Protein AF-A0A7S4PXG7-F1 (afdb_monomer)

Solvent-accessible surface area (backbone atoms only — not comparable to full-atom values): 16845 Å² total; per-residue (Å²): 133,84,90,84,86,88,87,92,87,84,79,84,87,83,90,81,91,84,85,88,89,79,85,88,78,84,54,82,72,72,59,71,82,39,79,83,67,61,54,59,42,41,32,22,27,71,44,63,48,59,28,13,67,40,92,47,95,86,41,58,72,76,45,81,41,57,55,53,32,41,32,36,34,60,65,72,87,83,46,93,78,68,59,56,67,46,47,33,32,39,42,68,42,74,78,77,68,44,80,44,76,75,77,88,54,63,47,72,28,19,31,65,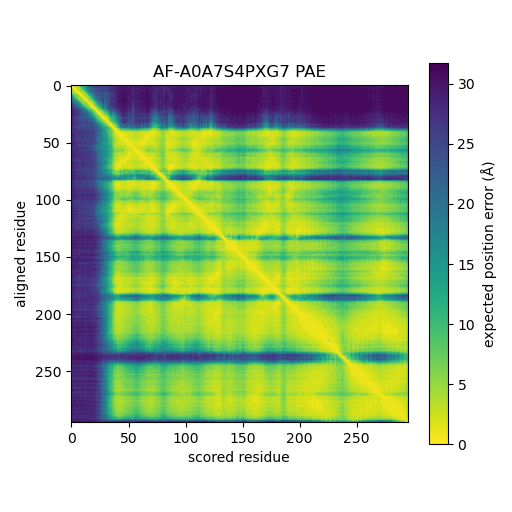62,71,53,71,40,80,40,98,60,46,71,66,41,62,35,28,38,50,49,89,42,82,81,74,37,68,69,58,55,51,49,43,72,34,88,72,25,53,83,75,49,76,62,67,67,61,53,59,30,64,20,50,41,47,63,25,25,28,77,48,56,27,46,87,34,18,39,27,35,29,35,92,70,63,101,59,35,43,40,47,79,42,51,67,92,40,50,36,46,59,72,58,46,53,52,49,43,50,51,19,27,51,51,7,48,50,51,25,49,56,52,52,52,51,53,41,54,52,39,37,77,67,62,74,43,68,66,55,33,93,66,27,59,66,59,51,52,51,48,52,49,46,35,62,73,46,49,36,55,65,48,37,52,56,30,60,73,70,31,52,19,35,50,56,33,14,49,52,26,17,50,55,45,40,51,55,48,45,70,77,64,63,121

Mean predicted aligned error: 11.03 Å

Foldseek 3Di:
DDDDDDDDDDDDDDDDDDDDDDDDPPDPVVQVPDPVLQFWFKKFFQAWFFFFADLDPPGDGPDTAGHGFIWTWGGDPPDPPPAFKTKIWHFPAADDDQFAPDDTDTDIGITTRTDIDGDPATFFAKKKFFDQCCPPDPVQVVVCVDPPCVPVNDDVVVSQQQTFIDIATFHAAHTPNWTKGWHPDDPTIGIDTGHPVRIGHLVRLLVLLLVLLVLLLVLLLVVLVVVLVVCQVVPVDPCSHPVVVVVVVVLNCCLVPPQSVVLSVVCSVNRGGSPVSSNSSNVSSNVVSCVSPVD

Sequence (295 aa):
RRRVLLPWARGLSDRAAAGPGRGQERGWWALQGDPARARPRLVRLASAASLRAEADAAAEVVAELPQGELLEAIGDVDDDGFREWLLVRSPLEDNIDTMSDKPLEYRSGWLQWPELEHAEHQLGDKVAARVNVASSHPVVSLLRKLPPWRDAGLPEWISASVAELYTGKVEGVVQRGRFLVQRPSGAMPERIATSPELLIPPRVRARRTALAGLVGLALSALLGVGVHARSWVRGEKIDAGKMAWPQLVGWASIAAFFLTPSAVLPCYGFANSQASTACVVACVNLLFYSDLFGE

Organism: NCBI:txid311494

Secondary structure (DSSP, 8-state):
---------------------------GGGGGG-TTTSSPEEEEESS-EEEESSSSTTS-EEEEE-TT-EEEE-S-SS-TT--SEEEEEEE--SS--TB--PPPPEEEEEEES--EEE-SS-TT-EEEEEP--TTT-HHHHHHTTSTTHHHH---HHHHHHH--EEEEEEEEEETTTEEEEE-S-SSS-BEEEE-GGGEE-HHHHHHHHHHHHHHHHHHHHHHHHHHHHHHHHHT--STTTTT-HHHHHHHHHHIIIIIHHHHHHHHHHTT--HHHHHHHHHHHHHHHHHHHH--

pLDDT: mean 82.23, std 19.57, range [28.14, 97.5]

Radius of gyration: 29.93 Å; Cα contacts (8 Å, |Δi|>4): 466; chains: 1; bounding box: 60×47×106 Å

Nearest PDB structures (foldseek):
  3npf-assembly1_B  TM=3.945E-01  e=9.472E-02  Bacteroides ovatus ATCC 8483
  6biq-assembly4_C  TM=3.700E-01  e=8.952E-02  Trichomonas vaginalis
  6bio-assembly1_A  TM=3.710E-01  e=2.087E-01  Trichomonas vaginalis
  5x9h-assembly1_A  TM=3.759E-01  e=3.926E+00  Thermus thermophilus HB8
  7tre-assembly1_C  TM=1.597E-01  e=1.344E+00  Homo sapiens

Structure (mmCIF, N/CA/C/O backbone):
data_AF-A0A7S4PXG7-F1
#
_entry.id   AF-A0A7S4PXG7-F1
#
loop_
_atom_site.group_PDB
_atom_site.id
_atom_site.type_symbol
_atom_site.label_atom_id
_atom_site.label_alt_id
_atom_site.label_comp_id
_atom_site.label_asym_id
_atom_site.label_entity_id
_atom_site.label_seq_id
_atom_site.pdbx_PDB_ins_code
_atom_site.Cartn_x
_atom_site.Cartn_y
_atom_site.Cartn_z
_atom_site.occupancy
_atom_site.B_iso_or_equiv
_atom_site.auth_seq_id
_atom_site.auth_comp_id
_atom_site.auth_asym_id
_atom_site.auth_atom_id
_atom_site.pdbx_PDB_model_num
ATOM 1 N N . ARG A 1 1 ? 37.187 27.106 48.688 1.00 39.97 1 ARG A N 1
ATOM 2 C CA . ARG A 1 1 ? 35.860 27.735 48.910 1.00 39.97 1 ARG A CA 1
ATOM 3 C C . ARG A 1 1 ? 34.788 26.669 48.638 1.00 39.97 1 ARG A C 1
ATOM 5 O O . ARG A 1 1 ? 34.769 26.207 47.514 1.00 39.97 1 ARG A O 1
ATOM 12 N N . ARG A 1 2 ? 34.012 26.280 49.677 1.00 36.62 2 ARG A N 1
ATOM 13 C CA . ARG A 1 2 ? 32.761 25.451 49.728 1.00 36.62 2 ARG A CA 1
ATOM 14 C C . ARG A 1 2 ? 32.784 24.106 48.952 1.00 36.62 2 ARG A C 1
ATOM 16 O O . ARG A 1 2 ? 32.781 24.133 47.737 1.00 36.62 2 ARG A O 1
ATOM 23 N N . ARG A 1 3 ? 32.960 22.906 49.544 1.00 32.88 3 ARG A N 1
ATOM 24 C CA . ARG A 1 3 ? 32.091 22.090 50.450 1.00 32.88 3 ARG A CA 1
ATOM 25 C C . ARG A 1 3 ? 30.597 22.095 50.096 1.00 32.88 3 ARG A C 1
ATOM 27 O O . ARG A 1 3 ? 30.006 23.155 50.238 1.00 32.88 3 ARG A O 1
ATOM 34 N N . VAL A 1 4 ? 30.052 20.916 49.745 1.00 33.84 4 VAL A N 1
ATOM 35 C CA . VAL A 1 4 ? 28.942 20.122 50.365 1.00 33.84 4 VAL A CA 1
ATOM 36 C C . VAL A 1 4 ? 28.855 18.804 49.541 1.00 33.84 4 VAL A C 1
ATOM 38 O O . VAL A 1 4 ? 28.615 18.887 48.346 1.00 33.84 4 VAL A O 1
ATOM 41 N N . LEU A 1 5 ? 29.346 17.621 49.957 1.00 31.14 5 LEU A N 1
ATOM 42 C CA . LEU A 1 5 ? 28.859 16.619 50.941 1.00 31.14 5 LEU A CA 1
ATOM 43 C C . LEU A 1 5 ? 27.392 16.171 50.723 1.00 31.14 5 LEU A C 1
ATOM 45 O O . LEU A 1 5 ? 26.490 16.837 51.205 1.00 31.14 5 LEU A O 1
ATOM 49 N N . LEU A 1 6 ? 27.151 15.118 49.920 1.00 32.75 6 LEU A N 1
ATOM 50 C CA . LEU A 1 6 ? 26.892 13.709 50.331 1.00 32.75 6 LEU A CA 1
ATOM 51 C C . LEU A 1 6 ? 25.369 13.447 50.636 1.00 32.75 6 LEU A C 1
ATOM 53 O O . LEU A 1 6 ? 24.563 14.335 50.393 1.00 32.75 6 LEU A O 1
ATOM 57 N N . PRO A 1 7 ? 24.910 12.263 51.104 1.00 43.25 7 PRO A N 1
ATOM 58 C CA . PRO A 1 7 ? 24.510 11.096 50.288 1.00 43.25 7 PRO A CA 1
ATOM 59 C C . PRO A 1 7 ? 23.229 10.394 50.820 1.00 43.25 7 PRO A C 1
ATOM 61 O O . PRO A 1 7 ? 23.067 10.284 52.026 1.00 43.25 7 PRO A O 1
ATOM 64 N N . TRP A 1 8 ? 22.363 9.779 50.012 1.00 30.86 8 TRP A N 1
ATOM 65 C CA . TRP A 1 8 ? 21.365 8.846 50.585 1.00 30.86 8 TRP A CA 1
ATOM 66 C C . TRP A 1 8 ? 21.274 7.553 49.776 1.00 30.86 8 TRP A C 1
ATOM 68 O O . TRP A 1 8 ? 20.450 7.389 48.887 1.00 30.86 8 TRP A O 1
ATOM 78 N N . ALA A 1 9 ? 22.167 6.630 50.135 1.00 36.75 9 ALA A N 1
ATOM 79 C CA . ALA A 1 9 ? 21.999 5.193 49.990 1.00 36.75 9 ALA A CA 1
ATOM 80 C C . ALA A 1 9 ? 22.139 4.579 51.391 1.00 36.75 9 ALA A C 1
ATOM 82 O O . ALA A 1 9 ? 23.188 4.735 52.016 1.00 36.75 9 ALA A O 1
ATOM 83 N N . ARG A 1 10 ? 21.063 3.952 51.881 1.00 33.44 10 ARG A N 1
ATOM 84 C CA . ARG A 1 10 ? 20.921 2.991 53.002 1.00 33.44 10 ARG A CA 1
ATOM 85 C C . ARG A 1 10 ? 19.406 2.871 53.244 1.00 33.44 10 ARG A C 1
ATOM 87 O O . ARG A 1 10 ? 18.739 3.890 53.289 1.00 33.44 10 ARG A O 1
ATOM 94 N N . GLY A 1 11 ? 18.785 1.714 53.392 1.00 28.14 11 GLY A N 1
ATOM 95 C CA . GLY A 1 11 ? 19.278 0.355 53.495 1.00 28.14 11 GLY A CA 1
ATOM 96 C C . GLY A 1 11 ? 18.100 -0.615 53.369 1.00 28.14 11 GLY A C 1
ATOM 97 O O . GLY A 1 11 ? 16.935 -0.231 53.456 1.00 28.14 11 GLY A O 1
ATOM 98 N N . LEU A 1 12 ? 18.450 -1.871 53.120 1.00 32.34 12 LEU A N 1
ATOM 99 C CA . LEU A 1 12 ? 17.585 -3.031 53.272 1.00 32.34 12 LEU A CA 1
ATOM 100 C C . LEU A 1 12 ? 17.372 -3.360 54.761 1.00 32.34 12 LEU A C 1
ATOM 102 O O . LEU A 1 12 ? 18.223 -3.040 55.584 1.00 32.34 12 LEU A O 1
ATOM 106 N N . SER A 1 13 ? 16.273 -4.085 54.991 1.00 33.72 13 SER A N 1
ATOM 107 C CA . SER A 1 13 ? 15.844 -4.855 56.173 1.00 33.72 13 SER A CA 1
ATOM 108 C C . SER A 1 13 ? 15.364 -4.095 57.412 1.00 33.72 13 SER A C 1
ATOM 110 O O . SER A 1 13 ? 16.159 -3.538 58.154 1.00 33.72 13 SER A O 1
ATOM 112 N N . ASP A 1 14 ? 14.063 -4.208 57.701 1.00 30.19 14 ASP A N 1
ATOM 113 C CA . ASP A 1 14 ? 13.614 -5.146 58.737 1.00 30.19 14 ASP A CA 1
ATOM 114 C C . ASP A 1 14 ? 12.135 -5.535 58.567 1.00 30.19 14 ASP A C 1
ATOM 116 O O . ASP A 1 14 ? 11.273 -4.729 58.222 1.00 30.19 14 ASP A O 1
ATOM 120 N N . ARG A 1 15 ? 11.863 -6.829 58.768 1.00 37.44 15 ARG A N 1
ATOM 121 C CA . ARG A 1 15 ? 10.527 -7.429 58.879 1.00 37.44 15 ARG A CA 1
ATOM 122 C C . ARG A 1 15 ? 9.985 -7.166 60.287 1.00 37.44 15 ARG A C 1
ATOM 124 O O . ARG A 1 15 ? 10.693 -7.486 61.231 1.00 37.44 15 ARG A O 1
ATOM 131 N N . ALA A 1 16 ? 8.709 -6.791 60.421 1.00 29.98 16 ALA A N 1
ATOM 132 C CA . ALA A 1 16 ? 7.778 -7.435 61.364 1.00 29.98 16 ALA A CA 1
ATOM 133 C C . ALA A 1 16 ? 6.328 -6.917 61.231 1.00 29.98 16 ALA A C 1
ATOM 135 O O . ALA A 1 16 ? 6.044 -5.755 61.485 1.00 29.98 16 ALA A O 1
ATOM 136 N N . ALA A 1 17 ? 5.444 -7.862 60.893 1.00 34.12 17 ALA A N 1
ATOM 137 C CA . ALA A 1 17 ? 4.083 -8.077 61.400 1.00 34.12 17 ALA A CA 1
ATOM 138 C C . ALA A 1 17 ? 3.010 -6.964 61.333 1.00 34.12 17 ALA A C 1
ATOM 140 O O . ALA A 1 17 ? 2.969 -6.083 62.182 1.00 34.12 17 ALA A O 1
ATOM 141 N N . ALA A 1 18 ? 2.004 -7.173 60.467 1.00 31.11 18 ALA A N 1
ATOM 142 C CA . ALA A 1 18 ? 0.582 -7.047 60.826 1.00 31.11 18 ALA A CA 1
ATOM 143 C C . ALA A 1 18 ? -0.337 -7.706 59.768 1.00 31.11 18 ALA A C 1
ATOM 145 O O . ALA A 1 18 ? -0.360 -7.275 58.622 1.00 31.11 18 ALA A O 1
ATOM 146 N N . GLY A 1 19 ? -1.130 -8.701 60.189 1.00 28.36 19 GLY A N 1
ATOM 147 C CA . GLY A 1 19 ? -2.488 -8.951 59.675 1.00 28.36 19 GLY A CA 1
ATOM 148 C C . GLY A 1 19 ? -2.675 -9.844 58.431 1.00 28.36 19 GLY A C 1
ATOM 149 O O . GLY A 1 19 ? -2.164 -9.524 57.361 1.00 28.36 19 GLY A O 1
ATOM 150 N N . PRO A 1 20 ? -3.477 -10.927 58.517 1.00 40.56 20 PRO A N 1
ATOM 151 C CA . PRO A 1 20 ? -3.991 -11.639 57.355 1.00 40.56 20 PRO A CA 1
ATOM 152 C C . PRO A 1 20 ? -5.263 -10.952 56.828 1.00 40.56 20 PRO A C 1
ATOM 154 O O . PRO A 1 20 ? -6.102 -10.505 57.606 1.00 40.56 20 PRO A O 1
ATOM 157 N N . GLY A 1 21 ? -5.445 -10.938 55.507 1.00 32.22 21 GLY A N 1
ATOM 158 C CA . GLY A 1 21 ? -6.742 -10.662 54.886 1.00 32.22 21 GLY A CA 1
ATOM 159 C C . GLY A 1 21 ? -6.815 -9.366 54.083 1.00 32.22 21 GLY A C 1
ATOM 160 O O . GLY A 1 21 ? -7.064 -8.297 54.627 1.00 32.22 21 GLY A O 1
ATOM 161 N N . ARG A 1 22 ? -6.659 -9.512 52.766 1.00 33.12 22 ARG A N 1
ATOM 162 C CA . ARG A 1 22 ? -7.537 -9.018 51.689 1.00 33.12 22 ARG A CA 1
ATOM 163 C C . ARG A 1 22 ? -6.760 -9.169 50.389 1.00 33.12 22 ARG A C 1
ATOM 165 O O . ARG A 1 22 ? -5.808 -8.444 50.117 1.00 33.12 22 ARG A O 1
ATOM 172 N N . GLY A 1 23 ? -7.124 -10.200 49.633 1.00 38.50 23 GLY A N 1
ATOM 173 C CA . GLY A 1 23 ? -6.746 -10.276 48.234 1.00 38.50 23 GLY A CA 1
ATOM 174 C C . GLY A 1 23 ? -7.368 -9.117 47.457 1.00 38.50 23 GLY A C 1
ATOM 175 O O . GLY A 1 23 ? -8.343 -8.517 47.900 1.00 38.50 23 GLY A O 1
ATOM 176 N N . GLN A 1 24 ? -6.816 -8.893 46.266 1.00 46.28 24 GLN A N 1
ATOM 177 C CA . GLN A 1 24 ? -7.530 -8.279 45.148 1.00 46.28 24 GLN A CA 1
ATOM 178 C C . GLN A 1 24 ? -7.636 -6.744 45.116 1.00 46.28 24 GLN A C 1
ATOM 180 O O . GLN A 1 24 ? -8.668 -6.212 44.759 1.00 46.28 24 GLN A O 1
ATOM 185 N N . GLU A 1 25 ? -6.530 -6.030 45.341 1.00 34.56 25 GLU A N 1
ATOM 186 C CA . GLU A 1 25 ? -6.329 -4.681 44.775 1.00 34.56 25 GLU A CA 1
ATOM 187 C C . GLU A 1 25 ? -4.861 -4.504 44.348 1.00 34.56 25 GLU A C 1
ATOM 189 O O . GLU A 1 25 ? -4.107 -3.690 44.880 1.00 34.56 25 GLU A O 1
ATOM 194 N N . ARG A 1 26 ? -4.396 -5.301 43.375 1.00 38.38 26 ARG A N 1
ATOM 195 C CA . ARG A 1 26 ? -3.207 -4.900 42.608 1.00 38.38 26 ARG A CA 1
ATOM 196 C C . ARG A 1 26 ? -3.673 -3.882 41.580 1.00 38.38 26 ARG A C 1
ATOM 198 O O . ARG A 1 26 ? -4.177 -4.245 40.524 1.00 38.38 26 ARG A O 1
ATOM 205 N N . GLY A 1 27 ? -3.564 -2.613 41.964 1.00 35.97 27 GLY A N 1
ATOM 206 C CA . GLY A 1 27 ? -3.985 -1.473 41.166 1.00 35.97 27 GLY A CA 1
ATOM 207 C C . GLY A 1 27 ? -3.403 -1.488 39.753 1.00 35.97 27 GLY A C 1
ATOM 208 O O . GLY A 1 27 ? -2.260 -1.886 39.529 1.00 35.97 27 GLY A O 1
ATOM 209 N N . TRP A 1 28 ? -4.212 -0.986 38.824 1.00 41.81 28 TRP A N 1
ATOM 210 C CA . TRP A 1 28 ? -3.948 -0.764 37.398 1.00 41.81 28 TRP A CA 1
ATOM 211 C C . TRP A 1 28 ? -2.575 -0.118 37.088 1.00 41.81 28 TRP A C 1
ATOM 213 O O . TRP A 1 28 ? -2.006 -0.320 36.021 1.00 41.81 28 TRP A O 1
ATOM 223 N N . TRP A 1 29 ? -1.976 0.573 38.063 1.00 40.66 29 TRP A N 1
ATOM 224 C CA . TRP A 1 29 ? -0.620 1.132 38.017 1.00 40.66 29 TRP A CA 1
ATOM 225 C C . TRP A 1 29 ? 0.504 0.083 37.914 1.00 40.66 29 TRP A C 1
ATOM 227 O O . TRP A 1 29 ? 1.590 0.398 37.437 1.00 40.66 29 TRP A O 1
ATOM 237 N N . ALA A 1 30 ? 0.274 -1.171 38.318 1.00 38.28 30 ALA A N 1
ATOM 238 C CA . ALA A 1 30 ? 1.293 -2.227 38.273 1.00 38.28 30 ALA A CA 1
ATOM 239 C C . ALA A 1 30 ? 1.620 -2.718 36.843 1.00 38.28 30 ALA A C 1
ATOM 241 O O . ALA A 1 30 ? 2.639 -3.379 36.648 1.00 38.28 30 ALA A O 1
ATOM 242 N N . LEU A 1 31 ? 0.807 -2.362 35.839 1.00 44.38 31 LEU A N 1
ATOM 243 C CA . LEU A 1 31 ? 1.063 -2.640 34.417 1.00 44.38 31 LEU A CA 1
ATOM 244 C C . LEU A 1 31 ? 1.995 -1.608 33.746 1.00 44.38 31 LEU A C 1
ATOM 246 O O . LEU A 1 31 ? 2.389 -1.798 32.599 1.00 44.38 31 LEU A O 1
ATOM 250 N N . GLN A 1 32 ? 2.420 -0.551 34.451 1.00 43.53 32 GLN A N 1
ATOM 251 C CA . GLN A 1 32 ? 3.384 0.442 33.939 1.00 43.53 32 GLN A CA 1
ATOM 252 C C . GLN A 1 32 ? 4.851 -0.037 33.927 1.00 43.53 32 GLN A C 1
ATOM 254 O O . GLN A 1 32 ? 5.744 0.732 33.577 1.00 43.53 32 GLN A O 1
ATOM 259 N N . GLY A 1 33 ? 5.125 -1.290 34.306 1.00 37.88 33 GLY A N 1
ATOM 260 C CA . GLY A 1 33 ? 6.487 -1.798 34.502 1.00 37.88 33 GLY A CA 1
ATOM 261 C C . GLY A 1 33 ? 7.307 -2.065 33.234 1.00 37.88 33 GLY A C 1
ATOM 262 O O . GLY A 1 33 ? 8.517 -2.237 33.345 1.00 37.88 33 GLY A O 1
ATOM 263 N N . ASP A 1 34 ? 6.696 -2.091 32.044 1.00 39.91 34 ASP A N 1
ATOM 264 C CA . ASP A 1 34 ? 7.423 -2.303 30.787 1.00 39.91 34 ASP A CA 1
ATOM 265 C C . ASP A 1 34 ? 6.737 -1.560 29.618 1.00 39.91 34 ASP A C 1
ATOM 267 O O . ASP A 1 34 ? 5.640 -1.946 29.200 1.00 39.91 34 ASP A O 1
ATOM 271 N N . PRO A 1 35 ? 7.334 -0.489 29.059 1.00 43.59 35 PRO A N 1
ATOM 272 C CA . PRO A 1 35 ? 6.729 0.289 27.975 1.00 43.59 35 PRO A CA 1
ATOM 273 C C . PRO A 1 35 ? 6.534 -0.516 26.678 1.00 43.59 35 PRO A C 1
ATOM 275 O O . PRO A 1 35 ? 5.798 -0.068 25.798 1.00 43.59 35 PRO A O 1
ATOM 278 N N . ALA A 1 36 ? 7.158 -1.695 26.550 1.00 44.44 36 ALA A N 1
ATOM 279 C CA . ALA A 1 36 ? 6.891 -2.636 25.464 1.00 44.44 36 ALA A CA 1
ATOM 280 C C . ALA A 1 36 ? 5.615 -3.471 25.693 1.00 44.44 36 ALA A C 1
ATOM 282 O O . ALA A 1 36 ? 4.942 -3.817 24.725 1.00 44.44 36 ALA A O 1
ATOM 283 N N . ARG A 1 37 ? 5.249 -3.751 26.954 1.00 45.88 37 ARG A N 1
ATOM 284 C CA . ARG A 1 37 ? 4.014 -4.470 27.331 1.00 45.88 37 ARG A CA 1
ATOM 285 C C . ARG A 1 37 ? 2.797 -3.553 27.469 1.00 45.88 37 ARG A C 1
ATOM 287 O O . ARG A 1 37 ? 1.672 -4.027 27.424 1.00 45.88 37 ARG A O 1
ATOM 294 N N . ALA A 1 38 ? 3.016 -2.246 27.611 1.00 56.62 38 ALA A N 1
ATOM 295 C CA . ALA A 1 38 ? 1.951 -1.251 27.745 1.00 56.62 38 ALA A CA 1
ATOM 296 C C . ALA A 1 38 ? 1.386 -0.742 26.403 1.00 56.62 38 ALA A C 1
ATOM 298 O O . ALA A 1 38 ? 0.487 0.100 26.402 1.00 56.62 38 ALA A O 1
ATOM 299 N N . ARG A 1 39 ? 1.918 -1.192 25.256 1.00 69.75 39 ARG A N 1
ATOM 300 C CA . ARG A 1 39 ? 1.374 -0.807 23.947 1.00 69.75 39 ARG A CA 1
ATOM 301 C C . ARG A 1 39 ? 0.186 -1.701 23.598 1.00 69.75 39 ARG A C 1
ATOM 303 O O . ARG A 1 39 ? 0.354 -2.919 23.623 1.00 69.75 39 ARG A O 1
ATOM 310 N N . PRO A 1 40 ? -0.972 -1.120 23.243 1.00 84.12 40 PRO A N 1
ATOM 311 C CA . PRO A 1 40 ? -2.105 -1.907 22.792 1.00 84.12 40 PRO A CA 1
ATOM 312 C C . PRO A 1 40 ? -1.721 -2.761 21.583 1.00 84.12 40 PRO A C 1
ATOM 314 O O . PRO A 1 40 ? -0.957 -2.316 20.719 1.00 84.12 40 PRO A O 1
ATOM 317 N N . ARG A 1 41 ? -2.251 -3.981 21.519 1.00 90.94 41 ARG A N 1
ATOM 318 C CA . ARG A 1 41 ? -2.101 -4.862 20.355 1.00 90.94 41 ARG A CA 1
ATOM 319 C C . ARG A 1 41 ? -3.367 -4.830 19.521 1.00 90.94 41 ARG A C 1
ATOM 321 O O . ARG A 1 41 ? -4.462 -4.832 20.072 1.00 90.94 41 ARG A O 1
ATOM 328 N N . LEU A 1 42 ? -3.222 -4.821 18.202 1.00 94.19 42 LEU A N 1
ATOM 329 C CA . LEU A 1 42 ? -4.369 -4.935 17.310 1.00 94.19 42 LEU A CA 1
ATOM 330 C C . LEU A 1 42 ? -4.771 -6.403 17.191 1.00 94.19 42 LEU A C 1
ATOM 332 O O . LEU A 1 42 ? -3.946 -7.259 16.852 1.00 94.19 42 LEU A O 1
ATOM 336 N N . VAL A 1 43 ? -6.040 -6.673 17.468 1.00 94.56 43 VAL A N 1
ATOM 337 C CA . VAL A 1 43 ? -6.656 -8.000 17.377 1.00 94.56 43 VAL A CA 1
ATOM 338 C C . VAL A 1 43 ? -7.902 -7.927 16.509 1.00 94.56 43 VAL A C 1
ATOM 340 O O . VAL A 1 43 ? -8.536 -6.874 16.406 1.00 94.56 43 VAL A O 1
ATOM 343 N N . ARG A 1 44 ? -8.245 -9.047 15.881 1.00 95.12 44 ARG A N 1
ATOM 344 C CA . ARG A 1 44 ? -9.447 -9.213 15.068 1.00 95.12 44 ARG A CA 1
ATOM 345 C C . ARG A 1 44 ? -10.393 -10.180 15.765 1.00 95.12 44 ARG A C 1
ATOM 347 O O . ARG A 1 44 ? -9.964 -11.232 16.229 1.00 95.12 44 ARG A O 1
ATOM 354 N N . LEU A 1 45 ? -11.673 -9.836 15.821 1.00 94.50 45 LEU A N 1
ATOM 355 C CA . LEU A 1 45 ? -12.705 -10.748 16.310 1.00 94.50 45 LEU A CA 1
ATOM 356 C C . LEU A 1 45 ? -12.936 -11.889 15.312 1.00 94.50 45 LEU A C 1
ATOM 358 O O . LEU A 1 45 ? -13.347 -11.638 14.176 1.00 94.50 45 LEU A O 1
ATOM 362 N N . ALA A 1 46 ? -12.722 -13.132 15.741 1.00 93.88 46 ALA A N 1
ATOM 363 C CA . ALA A 1 46 ? -13.012 -14.321 14.938 1.00 93.88 46 ALA A CA 1
ATOM 364 C C . ALA A 1 46 ? -14.518 -14.633 14.893 1.00 93.88 46 ALA A C 1
ATOM 366 O O . ALA A 1 46 ? -15.007 -15.183 13.905 1.00 93.88 46 ALA A O 1
ATOM 367 N N . SER A 1 47 ? -15.265 -14.208 15.916 1.00 94.12 47 SER A N 1
ATOM 368 C CA . SER A 1 47 ? -16.723 -14.310 16.027 1.00 94.12 47 SER A CA 1
ATOM 369 C C . SER A 1 47 ? -17.327 -12.987 16.509 1.00 94.12 47 SER A C 1
ATOM 371 O O . SER A 1 47 ? -16.638 -12.156 17.096 1.00 94.12 47 SER A O 1
ATOM 373 N N . ALA A 1 48 ? -18.627 -12.775 16.286 1.00 95.06 48 ALA A N 1
ATOM 374 C CA . ALA A 1 48 ? -19.319 -11.636 16.893 1.00 95.06 48 ALA A CA 1
ATOM 375 C C . ALA A 1 48 ? -19.262 -11.722 18.431 1.00 95.06 48 ALA A C 1
ATOM 377 O O . ALA A 1 48 ? -19.288 -12.825 18.986 1.00 95.06 48 ALA A O 1
ATOM 378 N N . ALA A 1 49 ? -19.183 -10.575 19.106 1.00 95.00 49 ALA A N 1
ATOM 379 C CA . ALA A 1 49 ? -19.031 -10.511 20.558 1.00 95.00 49 ALA A CA 1
ATOM 380 C C . ALA A 1 49 ? -19.694 -9.264 21.158 1.00 95.00 49 ALA A C 1
ATOM 382 O O . ALA A 1 49 ? -19.709 -8.196 20.545 1.00 95.00 49 ALA A O 1
ATOM 383 N N . SER A 1 50 ? -20.182 -9.386 22.391 1.00 96.19 50 SER A N 1
ATOM 384 C CA . SER A 1 50 ? -20.778 -8.273 23.132 1.00 96.19 50 SER A CA 1
ATOM 385 C C . SER A 1 50 ? -19.729 -7.593 24.010 1.00 96.19 50 SER A C 1
ATOM 387 O O . SER A 1 50 ? -19.106 -8.225 24.865 1.00 96.19 50 SER A O 1
ATOM 389 N N . LEU A 1 51 ? -19.552 -6.289 23.818 1.00 96.31 51 LEU A N 1
ATOM 390 C CA . LEU A 1 51 ? -18.675 -5.446 24.619 1.00 96.31 51 LEU A CA 1
ATOM 391 C C . LEU A 1 51 ? -19.428 -4.950 25.853 1.00 96.31 51 LEU A C 1
ATOM 393 O O . LEU A 1 51 ? -20.470 -4.307 25.723 1.00 96.31 51 LEU A O 1
ATOM 397 N N . ARG A 1 52 ? -18.893 -5.207 27.046 1.00 96.88 52 ARG A N 1
ATOM 398 C CA . ARG A 1 52 ? -19.522 -4.845 28.326 1.00 96.88 52 ARG A CA 1
ATOM 399 C C . ARG A 1 52 ? -18.802 -3.704 29.031 1.00 96.88 52 ARG A C 1
ATOM 401 O O . ARG A 1 52 ? -17.603 -3.510 28.841 1.00 96.88 52 ARG A O 1
ATOM 408 N N . ALA A 1 53 ? -19.532 -2.948 29.848 1.00 95.06 53 ALA A N 1
ATOM 409 C CA . ALA A 1 53 ? -18.963 -1.841 30.620 1.00 95.06 53 ALA A CA 1
ATOM 410 C C . ALA A 1 53 ? -17.924 -2.316 31.655 1.00 95.06 53 ALA A C 1
ATOM 412 O O . ALA A 1 53 ? -16.907 -1.656 31.868 1.00 95.06 53 ALA A O 1
ATOM 413 N N . GLU A 1 54 ? -18.158 -3.484 32.256 1.00 92.94 54 GLU A N 1
ATOM 414 C CA . GLU A 1 54 ? -17.346 -4.068 33.327 1.00 92.94 54 GLU A CA 1
ATOM 415 C C . GLU A 1 54 ? -17.073 -5.556 33.053 1.00 92.94 54 GLU A C 1
ATOM 417 O O . GLU A 1 54 ? -17.749 -6.177 32.230 1.00 92.94 54 GLU A O 1
ATOM 422 N N . ALA A 1 55 ? -16.082 -6.128 33.746 1.00 90.69 55 ALA A N 1
ATOM 423 C CA . ALA A 1 55 ? -15.725 -7.548 33.679 1.00 90.69 55 ALA A CA 1
ATOM 424 C C . ALA A 1 55 ? -16.715 -8.424 34.477 1.00 90.69 55 ALA A C 1
ATOM 426 O O . AL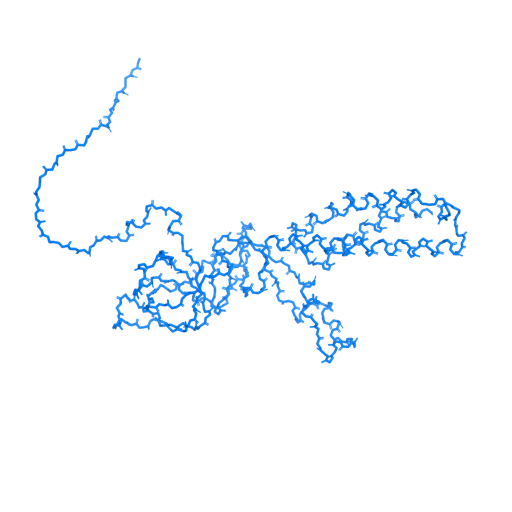A A 1 55 ? -16.328 -9.160 35.384 1.00 90.69 55 ALA A O 1
ATOM 427 N N . ASP A 1 56 ? -18.004 -8.290 34.169 1.00 91.75 56 ASP A N 1
ATOM 428 C CA . ASP A 1 56 ? -19.110 -9.020 34.786 1.00 91.75 56 ASP A CA 1
ATOM 429 C C . ASP A 1 56 ? -20.135 -9.405 33.706 1.00 91.75 56 ASP A C 1
ATOM 431 O O . ASP A 1 56 ? -20.519 -8.598 32.857 1.00 91.75 56 ASP A O 1
ATOM 435 N N . ALA A 1 57 ? -20.604 -10.653 33.734 1.00 88.31 57 ALA A N 1
ATOM 436 C CA . ALA A 1 57 ? -21.602 -11.166 32.801 1.00 88.31 57 ALA A CA 1
ATOM 437 C C . ALA A 1 57 ? -22.968 -10.470 32.956 1.00 88.31 57 ALA A C 1
ATOM 439 O O . ALA A 1 57 ? -23.757 -10.453 32.007 1.00 88.31 57 ALA A O 1
ATOM 440 N N . ALA A 1 58 ? -23.247 -9.882 34.124 1.00 92.44 58 ALA A N 1
ATOM 441 C CA . ALA A 1 58 ? -24.447 -9.087 34.376 1.00 92.44 58 ALA A CA 1
ATOM 442 C C . ALA A 1 58 ? -24.298 -7.604 33.984 1.00 92.44 58 ALA A C 1
ATOM 444 O O . ALA A 1 58 ? -25.299 -6.885 33.964 1.00 92.44 58 ALA A O 1
ATOM 445 N N . ALA A 1 59 ? -23.085 -7.142 33.658 1.00 94.00 59 ALA A N 1
ATOM 446 C CA . ALA A 1 59 ? -22.845 -5.750 33.292 1.00 94.00 59 ALA A CA 1
ATOM 447 C C . ALA A 1 59 ? -23.543 -5.365 31.981 1.00 94.00 59 ALA A C 1
ATOM 449 O O . ALA A 1 59 ? -23.721 -6.189 31.075 1.00 94.00 59 ALA A O 1
ATOM 450 N N . GLU A 1 60 ? -23.888 -4.081 31.873 1.00 95.25 60 GLU A N 1
ATOM 451 C CA . GLU A 1 60 ? -24.490 -3.485 30.681 1.00 95.25 60 GLU A CA 1
ATOM 452 C C . GLU A 1 60 ? -23.634 -3.746 29.433 1.00 95.25 60 GLU A C 1
ATOM 454 O O . GLU A 1 60 ? -22.411 -3.556 29.436 1.00 95.25 60 GLU A O 1
ATOM 459 N N . VAL A 1 61 ? -24.292 -4.171 28.352 1.00 96.38 61 VAL A N 1
ATOM 460 C CA . VAL A 1 61 ? -23.673 -4.289 27.031 1.00 96.38 61 VAL A CA 1
ATOM 461 C C . VAL A 1 61 ? -23.612 -2.901 26.407 1.00 96.38 61 VAL A C 1
ATOM 463 O O . VAL A 1 61 ? -24.633 -2.310 26.068 1.00 96.38 61 VAL A O 1
ATOM 466 N N . VAL A 1 62 ? -22.398 -2.386 26.240 1.00 96.00 62 VAL A N 1
ATOM 467 C CA . VAL A 1 62 ? -22.152 -1.055 25.681 1.00 96.00 62 VAL A CA 1
ATOM 468 C C . VAL A 1 62 ? -22.064 -1.067 24.158 1.00 96.00 62 VAL A C 1
ATOM 470 O O . VAL A 1 62 ? -22.227 -0.014 23.541 1.00 96.00 62 VAL A O 1
ATOM 473 N N . ALA A 1 63 ? -21.771 -2.208 23.531 1.00 94.75 63 ALA A N 1
ATOM 474 C CA . ALA A 1 63 ? -21.792 -2.368 22.077 1.00 94.75 63 ALA A CA 1
ATOM 475 C C . ALA A 1 63 ? -21.880 -3.847 21.677 1.00 94.75 63 ALA A C 1
ATOM 477 O O . ALA A 1 63 ? -21.332 -4.706 22.358 1.00 94.75 63 ALA A O 1
ATOM 478 N N . GLU A 1 64 ? -22.496 -4.120 20.529 1.00 95.50 64 GLU A N 1
ATOM 479 C CA . GLU A 1 64 ? -22.386 -5.410 19.843 1.00 95.50 64 GLU A CA 1
ATOM 480 C C . GLU A 1 64 ? -21.363 -5.276 18.717 1.00 95.50 64 GLU A C 1
ATOM 482 O O . GLU A 1 64 ? -21.490 -4.400 17.857 1.00 95.50 64 GLU A O 1
ATOM 487 N N . LEU A 1 65 ? -20.335 -6.119 18.738 1.00 95.56 65 LEU A N 1
ATOM 488 C CA . LEU A 1 65 ? -19.227 -6.067 17.795 1.00 95.56 65 LEU A CA 1
ATOM 489 C C . LEU A 1 65 ? -19.374 -7.190 16.763 1.00 95.56 65 LEU A C 1
ATOM 491 O O . LEU A 1 65 ? -19.493 -8.360 17.141 1.00 95.56 65 LEU A O 1
ATOM 495 N N . PRO A 1 66 ? -19.372 -6.869 15.458 1.00 95.50 66 PRO A N 1
ATOM 496 C CA . PRO A 1 66 ? -19.481 -7.882 14.425 1.00 95.50 66 PRO A CA 1
ATOM 497 C C . PRO A 1 66 ? -18.193 -8.706 14.313 1.00 95.50 66 PRO A C 1
ATOM 499 O O . PRO A 1 66 ? -17.099 -8.262 14.667 1.00 95.50 66 PRO A O 1
ATOM 502 N N . GLN A 1 67 ? -18.324 -9.904 13.744 1.00 94.81 67 GLN A N 1
ATOM 503 C CA . GLN A 1 67 ? -17.176 -10.699 13.317 1.00 94.81 67 GLN A CA 1
ATOM 504 C C . GLN A 1 67 ? -16.282 -9.887 12.366 1.00 94.81 67 GLN A C 1
ATOM 506 O O . GLN A 1 67 ? -16.771 -9.169 11.492 1.00 94.81 67 GLN A O 1
ATOM 511 N N . GLY A 1 68 ? -14.967 -10.039 12.514 1.00 93.31 68 GLY A N 1
ATOM 512 C CA . GLY A 1 68 ? -13.967 -9.370 11.690 1.00 93.31 68 GLY A CA 1
ATOM 513 C C . GLY A 1 68 ? -13.635 -7.945 12.132 1.00 93.31 68 GLY A C 1
ATOM 514 O O . GLY A 1 68 ? -12.737 -7.343 11.539 1.00 93.31 68 GLY A O 1
ATOM 515 N N . GLU A 1 69 ? -14.296 -7.408 13.161 1.00 94.88 69 GLU A N 1
ATOM 516 C CA . GLU A 1 69 ? -13.973 -6.086 13.700 1.00 94.88 69 GLU A CA 1
ATOM 517 C C . GLU A 1 69 ? -12.560 -6.064 14.299 1.00 94.88 69 GLU A C 1
ATOM 519 O O . GLU A 1 69 ? -12.104 -7.041 14.901 1.00 94.88 69 GLU A O 1
ATOM 524 N N . LEU A 1 70 ? -11.860 -4.942 14.109 1.00 96.31 70 LEU A N 1
ATOM 525 C CA . LEU A 1 70 ? -10.528 -4.714 14.661 1.00 96.31 70 LEU A CA 1
ATOM 526 C C . LEU A 1 70 ? -10.610 -3.903 15.949 1.00 96.31 70 LEU A C 1
ATOM 528 O O . LEU A 1 70 ? -11.282 -2.873 15.999 1.00 96.31 70 LEU A O 1
ATOM 532 N N . LEU A 1 71 ? -9.869 -4.341 16.962 1.00 95.44 71 LEU A N 1
ATOM 533 C CA . LEU A 1 71 ? -9.877 -3.766 18.304 1.00 95.44 71 LEU A CA 1
ATOM 534 C C . LEU A 1 71 ? -8.451 -3.552 18.809 1.00 95.44 71 LEU A C 1
ATOM 536 O O . LEU A 1 71 ? -7.529 -4.271 18.419 1.00 95.44 71 LEU A O 1
ATOM 540 N N . GLU A 1 72 ? -8.277 -2.604 19.728 1.00 94.69 72 GLU A N 1
ATOM 541 C CA . GLU A 1 72 ? -7.035 -2.487 20.495 1.00 94.69 72 GLU A CA 1
ATOM 542 C C . GLU A 1 72 ? -7.173 -3.258 21.811 1.00 94.69 72 GLU A C 1
ATOM 544 O O . GLU A 1 72 ? -7.913 -2.847 22.706 1.00 94.69 72 GLU A O 1
ATOM 549 N N . ALA A 1 73 ? -6.461 -4.370 21.945 1.00 92.31 73 ALA A N 1
ATOM 550 C CA . ALA A 1 73 ? -6.391 -5.136 23.180 1.00 92.31 73 ALA A CA 1
ATOM 551 C C . ALA A 1 73 ? -5.400 -4.500 24.163 1.00 92.31 73 ALA A C 1
ATOM 553 O O . ALA A 1 73 ? -4.259 -4.188 23.804 1.00 92.31 73 ALA A O 1
ATOM 554 N N . ILE A 1 74 ? -5.836 -4.335 25.414 1.00 88.12 74 ILE A N 1
ATOM 555 C CA . ILE A 1 74 ? -5.018 -3.842 26.524 1.00 88.12 74 ILE A CA 1
ATOM 556 C C . ILE A 1 74 ? -4.701 -5.029 27.435 1.00 88.12 74 ILE A C 1
ATOM 558 O O . ILE A 1 74 ? -5.493 -5.387 28.304 1.00 88.12 74 ILE A O 1
ATOM 562 N N . GLY A 1 75 ? -3.537 -5.642 27.242 1.00 78.62 75 GLY A N 1
ATOM 563 C CA . GLY A 1 75 ? -3.113 -6.810 28.011 1.00 78.62 75 GLY A CA 1
ATOM 564 C C . GLY A 1 75 ? -2.307 -7.793 27.172 1.00 78.62 75 GLY A C 1
ATOM 565 O O . GLY A 1 75 ? -2.010 -7.529 26.005 1.00 78.62 75 GLY A O 1
ATOM 566 N N . ASP A 1 76 ? -1.939 -8.916 27.785 1.00 72.81 76 ASP A N 1
ATOM 567 C CA . ASP A 1 76 ? -1.253 -9.997 27.084 1.00 72.81 76 ASP A CA 1
ATOM 568 C C . ASP A 1 76 ? -2.294 -10.896 26.412 1.00 72.81 76 ASP A C 1
ATOM 570 O O . ASP A 1 76 ? -3.045 -11.596 27.081 1.00 72.81 76 ASP A O 1
ATOM 574 N N . VAL A 1 77 ? -2.387 -10.815 25.085 1.00 77.19 77 VAL A N 1
ATOM 575 C CA . VAL A 1 77 ? -3.332 -11.615 24.285 1.00 77.19 77 VAL A CA 1
ATOM 576 C C . VAL A 1 77 ? -2.810 -13.047 24.090 1.00 77.19 77 VAL A C 1
ATOM 578 O O . VAL A 1 77 ? -3.586 -13.940 23.769 1.00 77.19 77 VAL A O 1
ATOM 581 N N . ASP A 1 78 ? -1.510 -13.272 24.317 1.00 69.56 78 ASP A N 1
ATOM 582 C CA . ASP A 1 78 ? -0.821 -14.534 24.013 1.00 69.56 78 ASP A CA 1
ATOM 583 C C . ASP A 1 78 ? -0.656 -15.433 25.250 1.00 69.56 78 ASP A C 1
ATOM 585 O O . ASP A 1 78 ? -0.098 -16.526 25.153 1.00 69.56 78 ASP A O 1
ATOM 589 N N . ASP A 1 79 ? -1.072 -14.968 26.430 1.00 66.56 79 ASP A N 1
ATOM 590 C CA . ASP A 1 79 ? -0.962 -15.747 27.659 1.00 66.56 79 ASP A CA 1
ATOM 591 C C . ASP A 1 79 ? -2.127 -16.745 27.733 1.00 66.56 79 ASP A C 1
ATOM 593 O O . ASP A 1 79 ? -3.291 -16.361 27.857 1.00 66.56 79 ASP A O 1
ATOM 597 N N . ASP A 1 80 ? -1.812 -18.043 27.713 1.00 56.09 80 ASP A N 1
ATOM 598 C CA . ASP A 1 80 ? -2.765 -19.154 27.864 1.00 56.09 80 ASP A CA 1
ATOM 599 C C . ASP A 1 80 ? -3.618 -19.066 29.155 1.00 56.09 80 ASP A C 1
ATOM 601 O O . ASP A 1 80 ? -4.594 -19.818 29.322 1.00 56.09 80 ASP A O 1
ATOM 605 N N . GLY A 1 81 ? -3.242 -18.184 30.094 1.00 52.81 81 GLY A N 1
ATOM 606 C CA . GLY A 1 81 ? -3.971 -17.838 31.314 1.00 52.81 81 GLY A CA 1
ATOM 607 C C . GLY A 1 81 ? -5.041 -16.741 31.176 1.00 52.81 81 GLY A C 1
ATOM 608 O O . GLY A 1 81 ? -5.860 -16.599 32.090 1.00 52.81 81 GLY A O 1
ATOM 609 N N . PHE A 1 82 ? -5.098 -15.994 30.068 1.00 60.09 82 PHE A N 1
ATOM 610 C CA . PHE A 1 82 ? -6.128 -14.976 29.805 1.00 60.09 82 PHE A CA 1
ATOM 611 C C . PHE A 1 82 ? -7.416 -15.645 29.328 1.00 60.09 82 PHE A C 1
ATOM 613 O O . PHE A 1 82 ? -7.656 -15.805 28.137 1.00 60.09 82 PHE A O 1
ATOM 620 N N . ARG A 1 83 ? -8.235 -16.124 30.265 1.00 64.19 83 ARG A N 1
ATOM 621 C CA . ARG A 1 83 ? -9.363 -16.987 29.890 1.00 64.19 83 ARG A CA 1
ATOM 622 C C . ARG A 1 83 ? -10.708 -16.286 29.885 1.00 64.19 83 ARG A C 1
ATOM 624 O O . ARG A 1 83 ? -11.433 -16.424 28.915 1.00 64.19 83 ARG A O 1
ATOM 631 N N . GLU A 1 84 ? -11.032 -15.487 30.892 1.00 83.62 84 GLU A N 1
ATOM 632 C CA . GLU A 1 84 ? -12.420 -15.036 31.007 1.00 83.62 84 GLU A CA 1
ATOM 633 C C . GLU A 1 84 ? -12.690 -13.654 30.414 1.00 83.62 84 GLU A C 1
ATOM 635 O O . GLU A 1 84 ? -13.644 -13.509 29.660 1.00 83.62 84 GLU A O 1
ATOM 640 N N . TRP A 1 85 ? -11.872 -12.647 30.732 1.00 89.69 85 TRP A N 1
ATOM 641 C CA . TRP A 1 85 ? -12.172 -11.252 30.409 1.00 89.69 85 TRP A CA 1
ATOM 642 C C . TRP A 1 85 ? -10.979 -10.532 29.792 1.00 89.69 85 TRP A C 1
ATOM 644 O O . TRP A 1 85 ? -9.884 -10.534 30.358 1.00 89.69 85 TRP A O 1
ATOM 654 N N . LEU A 1 86 ? -11.211 -9.854 28.668 1.00 90.94 86 LEU A N 1
ATOM 655 C CA . LEU A 1 86 ? -10.217 -9.017 28.0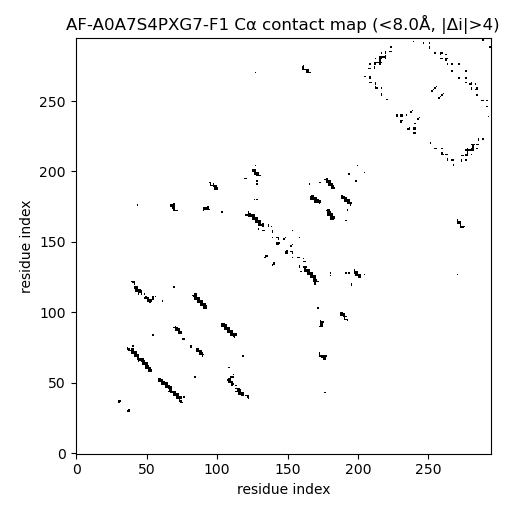02 1.00 90.94 86 LEU A CA 1
ATOM 656 C C . LEU A 1 86 ? -10.697 -7.572 27.912 1.00 90.94 86 LEU A C 1
ATOM 658 O O . LEU A 1 86 ? -11.776 -7.299 27.385 1.00 90.94 86 LEU A O 1
ATOM 662 N N . LEU A 1 87 ? -9.862 -6.643 28.377 1.00 91.81 87 LEU A N 1
ATOM 663 C CA . LEU A 1 87 ? -10.084 -5.217 28.187 1.00 91.81 87 LEU A CA 1
ATOM 664 C C . LEU A 1 87 ? -9.664 -4.818 26.770 1.00 91.81 87 LEU A C 1
ATOM 666 O O . LEU A 1 87 ? -8.511 -5.003 26.370 1.00 91.81 87 LEU A O 1
ATOM 670 N N . VAL A 1 88 ? -10.589 -4.220 26.030 1.00 94.19 88 VAL A N 1
ATOM 671 C CA . VAL A 1 88 ? -10.362 -3.760 24.660 1.00 94.19 88 VAL A CA 1
ATOM 672 C C . VAL A 1 88 ? -10.855 -2.331 24.466 1.00 94.19 88 VAL A C 1
ATOM 674 O O . VAL A 1 88 ? -11.677 -1.820 25.231 1.00 94.19 88 VAL A O 1
ATOM 677 N N . ARG A 1 89 ? -10.370 -1.686 23.407 1.00 95.12 89 ARG A N 1
ATOM 678 C CA . ARG A 1 89 ? -10.888 -0.420 22.889 1.00 95.12 89 ARG A CA 1
ATOM 679 C C . ARG A 1 89 ? -11.449 -0.650 21.491 1.00 95.12 89 ARG A C 1
ATOM 681 O O . ARG A 1 89 ? -10.712 -1.018 20.577 1.00 95.12 89 ARG A O 1
ATOM 688 N N . SER A 1 90 ? -12.748 -0.419 21.337 1.00 95.56 90 SER A N 1
ATOM 689 C CA . SER A 1 90 ? -13.456 -0.483 20.057 1.00 95.56 90 SER A CA 1
ATOM 690 C C . SER A 1 90 ? -13.488 0.895 19.397 1.00 95.56 90 SER A C 1
ATOM 692 O O . SER A 1 90 ? -13.786 1.873 20.090 1.00 95.56 90 SER A O 1
ATOM 694 N N . PRO A 1 91 ? -13.226 1.011 18.085 1.00 95.44 91 PRO A N 1
ATOM 695 C CA . PRO A 1 91 ? -13.288 2.293 17.392 1.00 95.44 91 PRO A CA 1
ATOM 696 C C . PRO A 1 91 ? -14.725 2.838 17.334 1.00 95.44 91 PRO A C 1
ATOM 698 O O . PRO A 1 91 ? -15.687 2.095 17.122 1.00 95.44 91 PRO A O 1
ATOM 701 N N . LEU A 1 92 ? -14.881 4.151 17.524 1.00 93.94 92 LEU A N 1
ATOM 702 C CA . LEU A 1 92 ? -16.176 4.841 17.403 1.00 93.94 92 LEU A CA 1
ATOM 703 C C . LEU A 1 92 ? -16.398 5.465 16.026 1.00 93.94 92 LEU A C 1
ATOM 705 O O . LEU A 1 92 ? -17.538 5.685 15.621 1.00 93.94 92 LEU A O 1
ATOM 709 N N . GLU A 1 93 ? -15.318 5.760 15.315 1.00 92.56 93 GLU A N 1
ATOM 710 C CA . GLU A 1 93 ? -15.376 6.448 14.034 1.00 92.56 93 GLU A CA 1
ATOM 711 C C . GLU A 1 93 ? -15.511 5.432 12.889 1.00 92.56 93 GLU A C 1
ATOM 713 O O . GLU A 1 93 ? -14.800 4.429 12.850 1.00 92.56 93 GLU A O 1
ATOM 718 N N . ASP A 1 94 ? -16.425 5.696 11.950 1.00 90.88 94 ASP A N 1
ATOM 719 C CA . ASP A 1 94 ? -16.522 4.996 10.655 1.00 90.88 94 ASP A CA 1
ATOM 720 C C . ASP A 1 94 ? -15.851 5.829 9.556 1.00 90.88 94 ASP A C 1
ATOM 722 O O . ASP A 1 94 ? -15.077 5.334 8.743 1.00 90.88 94 ASP A O 1
ATOM 726 N N . ASN A 1 95 ? -16.090 7.137 9.542 1.00 88.88 95 ASN A N 1
ATOM 727 C CA . ASN A 1 95 ? -15.456 8.038 8.590 1.00 88.88 95 ASN A CA 1
ATOM 728 C C . ASN A 1 95 ? -14.463 8.922 9.323 1.00 88.88 95 ASN A C 1
ATOM 730 O O . ASN A 1 95 ? -14.819 9.595 10.285 1.00 88.88 95 ASN A O 1
ATOM 734 N N . ILE A 1 96 ? -13.229 8.920 8.834 1.00 89.94 96 ILE A N 1
ATOM 735 C CA . ILE A 1 96 ? -12.187 9.813 9.317 1.00 89.94 96 ILE A CA 1
ATOM 736 C C . ILE A 1 96 ? -12.111 11.034 8.409 1.00 89.94 96 ILE A C 1
ATOM 738 O O . ILE A 1 96 ? -12.285 10.936 7.190 1.00 89.94 96 ILE A O 1
ATOM 742 N N . ASP A 1 97 ? -11.787 12.176 8.996 1.00 88.06 97 ASP A N 1
ATOM 743 C CA . ASP A 1 97 ? -11.307 13.300 8.211 1.00 88.06 97 ASP A CA 1
ATOM 744 C C . ASP A 1 97 ? -9.868 13.002 7.757 1.00 88.06 97 ASP A C 1
ATOM 746 O O . ASP A 1 97 ? -8.992 12.657 8.556 1.00 88.06 97 ASP A O 1
ATOM 750 N N . THR A 1 98 ? -9.644 13.099 6.447 1.00 86.38 98 THR A N 1
ATOM 751 C CA . THR A 1 98 ? -8.341 12.853 5.808 1.00 86.38 98 THR A CA 1
ATOM 752 C C . THR A 1 98 ? -7.294 13.864 6.272 1.00 86.38 98 THR A C 1
ATOM 754 O O . THR A 1 98 ? -6.101 13.570 6.252 1.00 86.38 98 THR A O 1
ATOM 757 N N . MET A 1 99 ? -7.742 15.048 6.689 1.00 86.62 99 MET A N 1
ATOM 758 C CA . MET A 1 99 ? -6.928 16.222 6.965 1.00 86.62 99 MET A CA 1
ATOM 759 C C . MET A 1 99 ? -7.239 16.756 8.369 1.00 86.62 99 MET A C 1
ATOM 761 O O . MET A 1 99 ? -7.593 17.918 8.533 1.00 86.62 99 MET A O 1
ATOM 765 N N . SER A 1 100 ? -7.117 15.904 9.390 1.00 82.75 100 SER A N 1
ATOM 766 C CA . SER A 1 100 ? -7.416 16.268 10.779 1.00 82.75 100 SER A CA 1
ATOM 767 C C . SER A 1 100 ? -6.361 15.757 11.747 1.00 82.75 100 SER A C 1
ATOM 769 O O . SER A 1 100 ? -5.850 14.649 11.606 1.00 82.75 100 SER A O 1
ATOM 771 N N . ASP A 1 101 ? -6.062 16.560 12.763 1.00 82.00 101 ASP A N 1
ATOM 772 C CA . ASP A 1 101 ? -5.230 16.204 13.909 1.00 82.00 101 ASP A CA 1
ATOM 773 C C . ASP A 1 101 ? -6.028 15.569 15.062 1.00 82.00 101 ASP A C 1
ATOM 775 O O . ASP A 1 101 ? -5.423 14.990 15.968 1.00 82.00 101 ASP A O 1
ATOM 779 N N . LYS A 1 102 ? -7.367 15.585 14.999 1.00 86.00 102 LYS A N 1
ATOM 780 C CA . LYS A 1 102 ? -8.263 15.036 16.028 1.00 86.00 102 LYS A CA 1
ATOM 781 C C . LYS A 1 102 ? -7.885 13.586 16.364 1.00 86.00 102 LYS A C 1
ATOM 783 O O . LYS A 1 102 ? -7.856 12.763 15.457 1.00 86.00 102 LYS A O 1
ATOM 788 N N . PRO A 1 103 ? -7.584 13.221 17.616 1.00 86.31 103 PRO A N 1
ATOM 789 C CA . PRO A 1 103 ? -7.313 11.827 17.963 1.00 86.31 103 PRO A CA 1
ATOM 790 C C . PRO A 1 103 ? -8.505 10.913 17.649 1.00 86.31 103 PRO A C 1
ATOM 792 O O .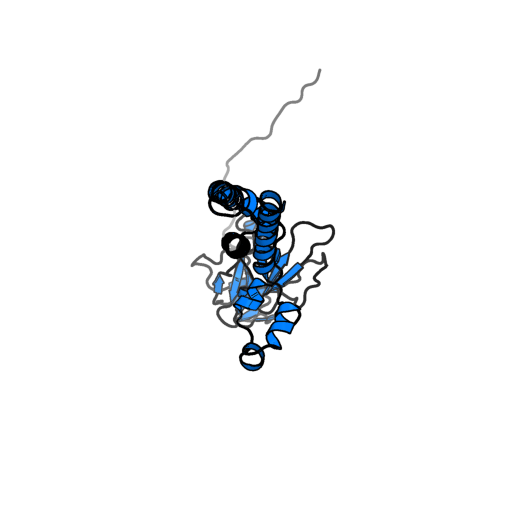 PRO A 1 103 ? -9.650 11.337 17.790 1.00 86.31 103 PRO A O 1
ATOM 795 N N . LEU A 1 104 ? -8.228 9.660 17.272 1.00 89.19 104 LEU A N 1
ATOM 796 C CA . LEU A 1 104 ? -9.270 8.646 17.112 1.00 89.19 104 LEU A CA 1
ATOM 797 C C . LEU A 1 104 ? -10.011 8.434 18.436 1.00 89.19 104 LEU A C 1
ATOM 799 O O . LEU A 1 104 ? -9.400 8.275 19.500 1.00 89.19 104 LEU A O 1
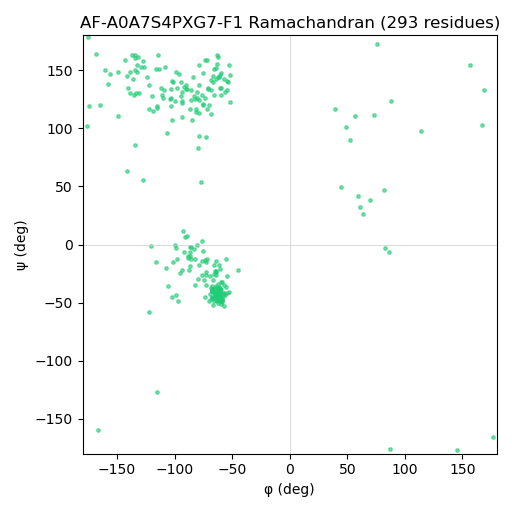ATOM 803 N N . GLU A 1 105 ? -11.333 8.389 18.350 1.00 92.81 105 GLU A N 1
ATOM 804 C CA . GLU A 1 105 ? -12.190 8.092 19.485 1.00 92.81 105 GLU A CA 1
ATOM 805 C C . GLU A 1 105 ? -12.448 6.591 19.603 1.00 92.81 105 GLU A C 1
ATOM 807 O O . GLU A 1 105 ? -12.741 5.895 18.627 1.00 92.81 105 GLU A O 1
ATOM 812 N N . TYR A 1 106 ? -12.381 6.102 20.838 1.00 94.69 106 TYR A N 1
ATOM 813 C CA . TYR A 1 106 ? -12.605 4.702 21.155 1.00 94.69 106 TYR A CA 1
ATOM 814 C C . TYR A 1 106 ? -13.523 4.558 22.358 1.00 94.69 106 TYR A C 1
ATOM 816 O O . TYR A 1 106 ? -13.495 5.371 23.284 1.00 94.69 106 TYR A O 1
ATOM 824 N N . ARG A 1 107 ? -14.267 3.457 22.378 1.00 94.62 107 ARG A N 1
ATOM 825 C CA . ARG A 1 107 ? -15.016 2.983 23.535 1.00 94.62 107 ARG A CA 1
ATOM 826 C C . ARG A 1 107 ? -14.269 1.826 24.175 1.00 94.62 107 ARG A C 1
ATOM 828 O O . ARG A 1 107 ? -14.059 0.798 23.536 1.00 94.62 107 ARG A O 1
ATOM 835 N N . SER A 1 108 ? -13.874 2.001 25.428 1.00 95.31 108 SER A N 1
ATOM 836 C CA . SER A 1 108 ? -13.329 0.907 26.225 1.00 95.31 108 SER A CA 1
ATOM 837 C C . SER A 1 108 ? -14.447 -0.022 26.685 1.00 95.31 108 SER A C 1
ATOM 839 O O . SER A 1 108 ? -15.559 0.431 26.957 1.00 95.31 108 SER A O 1
ATOM 841 N N . GLY A 1 109 ? -14.136 -1.304 26.812 1.00 95.00 109 GLY A N 1
ATOM 842 C CA . GLY A 1 109 ? -15.027 -2.275 27.427 1.00 95.00 109 GLY A CA 1
ATOM 843 C C . GLY A 1 109 ? -14.379 -3.644 27.542 1.00 95.00 109 GLY A C 1
ATOM 844 O O . GLY A 1 109 ? -13.238 -3.851 27.125 1.00 95.00 109 GLY A O 1
ATOM 845 N N . TRP A 1 110 ? -15.122 -4.573 28.118 1.00 95.06 110 TRP A N 1
ATOM 846 C CA . TRP A 1 110 ? -14.671 -5.919 28.414 1.00 95.06 110 TRP A CA 1
ATOM 847 C C . TRP A 1 110 ? -15.359 -6.927 27.504 1.00 95.06 110 TRP A C 1
ATOM 849 O O . TRP A 1 110 ? -16.577 -6.886 27.325 1.00 95.06 110 TRP A O 1
ATOM 859 N N . LEU A 1 111 ? -14.571 -7.834 26.937 1.00 93.88 111 LEU A N 1
ATOM 860 C CA . LEU A 1 111 ? -15.063 -8.993 26.202 1.00 93.88 111 LEU A CA 1
ATOM 861 C C . LEU A 1 111 ? -14.934 -10.236 27.066 1.00 93.88 111 LEU A C 1
ATOM 863 O O . LEU A 1 111 ? -13.875 -10.460 27.653 1.00 93.88 111 LEU A O 1
ATOM 867 N N . GLN A 1 112 ? -15.997 -11.036 27.109 1.00 92.75 112 GLN A N 1
ATOM 868 C CA . GLN A 1 112 ? -16.003 -12.315 27.808 1.00 92.75 112 GLN A CA 1
ATOM 869 C C . GLN A 1 112 ? -15.670 -13.446 26.833 1.00 92.75 112 GLN A C 1
ATOM 871 O O . GLN A 1 112 ? -16.329 -13.548 25.801 1.00 92.75 112 GLN A O 1
ATOM 876 N N . TRP A 1 113 ? -14.684 -14.285 27.155 1.00 88.88 113 TRP A N 1
ATOM 877 C CA . TRP A 1 113 ? -14.250 -15.431 26.338 1.00 88.88 113 TRP A CA 1
ATOM 878 C C . TRP A 1 113 ? -14.123 -15.120 24.830 1.00 88.88 113 TRP A C 1
ATOM 880 O O . TRP A 1 113 ? -14.695 -15.847 24.015 1.00 88.88 113 TRP A O 1
ATOM 890 N N . PRO A 1 114 ? -13.444 -14.030 24.419 1.00 88.69 114 PRO A N 1
ATOM 891 C CA . PRO A 1 114 ? -13.434 -13.650 23.014 1.00 88.69 114 PRO A CA 1
ATOM 892 C C . PRO A 1 114 ? -12.612 -14.628 22.170 1.00 88.69 114 PRO A C 1
ATOM 894 O O . PRO A 1 114 ? -11.473 -14.953 22.506 1.00 88.69 114 PRO A O 1
ATOM 897 N N . GLU A 1 115 ? -13.155 -15.028 21.022 1.00 90.88 115 GLU A N 1
ATOM 898 C CA . GLU A 1 115 ? -12.380 -15.694 19.977 1.00 90.88 115 GLU A CA 1
ATOM 899 C C . GLU A 1 115 ? -11.635 -14.630 19.159 1.00 90.88 115 GLU A C 1
ATOM 901 O O . GLU A 1 115 ? -12.250 -13.782 18.502 1.00 90.88 115 GLU A O 1
ATOM 906 N N . LEU A 1 116 ? -10.301 -14.641 19.233 1.00 91.00 116 LEU A N 1
ATOM 907 C CA . LEU A 1 116 ? -9.443 -13.597 18.674 1.00 91.00 116 LEU A CA 1
ATOM 908 C C . LEU A 1 116 ? -8.416 -14.158 17.699 1.00 91.00 116 LEU A C 1
ATOM 910 O O . LEU A 1 116 ? -7.818 -15.208 17.922 1.00 91.00 116 LEU A O 1
ATOM 914 N N . GLU A 1 117 ? -8.151 -13.377 16.661 1.00 92.62 117 GLU A N 1
ATOM 915 C CA . GLU A 1 117 ? -7.047 -13.562 15.732 1.00 92.62 117 GLU A CA 1
ATOM 916 C C . GLU A 1 117 ? -6.081 -12.377 15.826 1.00 92.62 117 GLU A C 1
ATOM 918 O O . GLU A 1 117 ? -6.465 -11.236 16.113 1.00 92.62 117 GLU A O 1
ATOM 923 N N . HIS A 1 118 ? -4.803 -12.624 15.545 1.00 90.75 118 HIS A N 1
ATOM 924 C CA . HIS A 1 118 ? -3.847 -11.537 15.380 1.00 90.75 118 HIS A CA 1
ATOM 925 C C . HIS A 1 118 ? -4.194 -10.709 14.147 1.00 90.75 118 HIS A C 1
ATOM 927 O O . HIS A 1 118 ? -4.323 -11.247 13.048 1.00 90.75 118 HIS A O 1
ATOM 933 N N . ALA A 1 119 ? -4.276 -9.388 14.316 1.00 93.25 119 ALA A N 1
ATOM 934 C CA . ALA A 1 119 ? -4.395 -8.494 13.176 1.00 93.25 119 ALA A CA 1
ATOM 935 C C . ALA A 1 119 ? -3.146 -8.596 12.282 1.00 93.25 119 ALA A C 1
ATOM 937 O O . ALA A 1 119 ? -2.018 -8.721 12.772 1.00 93.25 119 ALA A O 1
ATOM 938 N N . GLU A 1 120 ? -3.346 -8.487 10.969 1.00 93.88 120 GLU A N 1
ATOM 939 C CA . GLU A 1 120 ? -2.304 -8.625 9.941 1.00 93.88 120 GLU A CA 1
ATOM 940 C C . GLU A 1 120 ? -1.230 -7.533 10.052 1.00 93.88 120 GLU A C 1
ATOM 942 O O . GLU A 1 120 ? -0.096 -7.705 9.596 1.00 93.88 120 GLU A O 1
ATOM 947 N N . HIS A 1 121 ? -1.601 -6.408 10.664 1.00 95.12 121 HIS A N 1
ATOM 948 C CA . HIS A 1 121 ? -0.746 -5.268 10.941 1.00 95.12 121 HIS A CA 1
ATOM 949 C C . HIS A 1 121 ? -0.919 -4.808 12.385 1.00 95.12 121 HIS A C 1
ATOM 951 O O . HIS A 1 121 ? -2.005 -4.896 12.957 1.00 95.12 121 HIS A O 1
ATOM 957 N N . GLN A 1 122 ? 0.158 -4.287 12.958 1.00 94.50 122 GLN A N 1
ATOM 958 C CA . GLN A 1 122 ? 0.201 -3.764 14.318 1.00 94.50 122 GLN A CA 1
ATOM 959 C C . GLN A 1 122 ? 0.448 -2.253 14.325 1.00 94.50 122 GLN A C 1
ATOM 961 O O . GLN A 1 122 ? 0.898 -1.663 13.339 1.00 94.50 122 GLN A O 1
ATOM 966 N N . LEU A 1 123 ? 0.160 -1.612 15.461 1.00 91.94 123 LEU A N 1
ATOM 967 C CA . LEU A 1 123 ? 0.419 -0.185 15.649 1.00 91.94 123 LEU A CA 1
ATOM 968 C C . LEU A 1 123 ? 1.898 0.146 15.391 1.00 91.94 123 LEU A C 1
ATOM 970 O O . LEU A 1 123 ? 2.814 -0.484 15.924 1.00 91.94 123 LEU A O 1
ATOM 974 N N . GLY A 1 124 ? 2.135 1.178 14.588 1.00 91.62 124 GLY A N 1
ATOM 975 C CA . GLY A 1 124 ? 3.456 1.649 14.186 1.00 91.62 124 GLY A CA 1
ATOM 976 C C . GLY A 1 124 ? 4.047 0.952 12.958 1.00 91.62 124 GLY A C 1
ATOM 977 O O . GLY A 1 124 ? 5.087 1.414 12.463 1.00 91.62 124 GLY A O 1
ATOM 978 N N . ASP A 1 125 ? 3.403 -0.095 12.431 1.00 94.31 125 ASP A N 1
ATOM 979 C CA . ASP A 1 125 ? 3.855 -0.768 11.215 1.00 94.31 125 ASP A CA 1
ATOM 980 C C . ASP A 1 125 ? 3.898 0.207 10.042 1.00 94.31 125 ASP A C 1
ATOM 982 O O . ASP A 1 125 ? 2.930 0.903 9.734 1.00 94.31 125 ASP A O 1
ATOM 986 N N . LYS A 1 126 ? 5.043 0.255 9.355 1.00 94.31 126 LYS A N 1
ATOM 987 C CA . LYS A 1 126 ? 5.199 1.052 8.136 1.00 94.31 126 LYS A CA 1
ATOM 988 C C . LYS A 1 126 ? 4.493 0.342 6.993 1.00 94.31 126 LYS A C 1
ATOM 990 O O . LYS A 1 126 ? 4.902 -0.754 6.621 1.00 94.31 126 LYS A O 1
ATOM 995 N N . VAL A 1 127 ? 3.518 0.995 6.378 1.00 95.56 127 VAL A N 1
ATOM 996 C CA . VAL A 1 127 ? 2.719 0.428 5.286 1.00 95.56 127 VAL A CA 1
ATOM 997 C C . VAL A 1 127 ? 2.511 1.452 4.173 1.00 95.56 127 VAL A C 1
ATOM 999 O O . VAL A 1 127 ? 2.735 2.654 4.337 1.00 95.56 127 VAL A O 1
ATOM 1002 N N . ALA A 1 128 ? 2.115 0.967 3.002 1.00 94.69 128 ALA A N 1
ATOM 1003 C CA . ALA A 1 128 ? 1.549 1.794 1.949 1.00 94.69 128 ALA A CA 1
ATOM 1004 C C . ALA A 1 128 ? 0.097 1.375 1.717 1.00 94.69 128 ALA A C 1
ATOM 1006 O O . ALA A 1 128 ? -0.154 0.226 1.365 1.00 94.69 128 ALA A O 1
ATOM 1007 N N . ALA A 1 129 ? -0.839 2.293 1.912 1.00 94.31 129 ALA A N 1
ATOM 1008 C CA . ALA A 1 129 ? -2.242 2.106 1.593 1.00 94.31 129 ALA A CA 1
ATOM 1009 C C . ALA A 1 129 ? -2.473 2.368 0.103 1.00 94.31 129 ALA A C 1
ATOM 1011 O O . ALA A 1 129 ? -2.128 3.428 -0.418 1.00 94.31 129 ALA A O 1
ATOM 1012 N N . ARG A 1 130 ? -3.057 1.397 -0.594 1.00 92.94 130 ARG A N 1
ATOM 1013 C CA . ARG A 1 130 ? -3.526 1.561 -1.969 1.00 92.94 130 ARG A CA 1
ATOM 1014 C C . ARG A 1 130 ? -4.820 2.371 -1.951 1.00 92.94 130 ARG A C 1
ATOM 1016 O O . ARG A 1 130 ? -5.806 1.929 -1.363 1.00 92.94 130 ARG A O 1
ATOM 1023 N N . VAL A 1 131 ? -4.830 3.528 -2.607 1.00 87.19 131 VAL A N 1
ATOM 1024 C CA . VAL A 1 131 ? -6.057 4.319 -2.762 1.00 87.19 131 VAL A CA 1
ATOM 1025 C C . VAL A 1 131 ? -7.006 3.565 -3.689 1.00 87.19 131 VAL A C 1
ATOM 1027 O O . VAL A 1 131 ? -6.597 3.074 -4.745 1.00 87.19 131 VAL A O 1
ATOM 1030 N N . ASN A 1 132 ? -8.277 3.444 -3.303 1.00 79.81 132 ASN A N 1
ATOM 1031 C CA . ASN A 1 132 ? -9.269 2.781 -4.139 1.00 79.81 132 ASN A CA 1
ATOM 1032 C C . ASN A 1 132 ? -9.629 3.667 -5.346 1.00 79.81 132 ASN A C 1
ATOM 1034 O O . ASN A 1 132 ? -10.506 4.521 -5.289 1.00 79.81 132 ASN A O 1
ATOM 1038 N N . VAL A 1 133 ? -8.925 3.444 -6.451 1.00 71.00 133 VAL A N 1
ATOM 1039 C CA . VAL A 1 133 ? -9.103 4.130 -7.743 1.00 71.00 133 VAL A CA 1
ATOM 1040 C C . VAL A 1 133 ? -10.111 3.443 -8.663 1.00 71.00 133 VAL A C 1
ATOM 1042 O O . VAL A 1 133 ? -10.233 3.825 -9.831 1.00 71.00 133 VAL A O 1
ATOM 1045 N N . ALA A 1 134 ? -10.827 2.422 -8.177 1.00 66.06 134 ALA A N 1
ATOM 1046 C CA . ALA A 1 134 ? -11.614 1.536 -9.023 1.00 66.06 134 ALA A CA 1
ATOM 1047 C C . ALA A 1 134 ? -12.607 2.277 -9.926 1.00 66.06 134 ALA A C 1
ATOM 1049 O O . ALA A 1 134 ? -12.900 1.758 -10.991 1.00 66.06 134 ALA A O 1
ATOM 1050 N N . SER A 1 135 ? -13.113 3.460 -9.583 1.00 65.31 135 SER A N 1
ATOM 1051 C CA . SER A 1 135 ? -14.067 4.207 -10.422 1.00 65.31 135 SER A CA 1
ATOM 1052 C C . SER A 1 135 ? -13.571 5.558 -10.945 1.00 65.31 135 SER A C 1
ATOM 1054 O O . SER A 1 135 ? -14.177 6.079 -11.878 1.00 65.31 135 SER A O 1
ATOM 1056 N N . SER A 1 136 ? -12.490 6.121 -10.400 1.00 79.44 136 SER A N 1
ATOM 1057 C CA . SER A 1 136 ? -12.115 7.525 -10.634 1.00 79.44 136 SER A CA 1
ATOM 1058 C C . SER A 1 136 ? -10.892 7.726 -11.532 1.00 79.44 136 SER A C 1
ATOM 1060 O O . SER A 1 136 ? -10.731 8.803 -12.104 1.00 79.44 136 SER A O 1
ATOM 1062 N N . HIS A 1 137 ? -10.031 6.719 -11.704 1.00 87.06 137 HIS A N 1
ATOM 1063 C CA . HIS A 1 137 ? -8.780 6.914 -12.440 1.00 87.06 137 HIS A CA 1
ATOM 1064 C C . HIS A 1 137 ? -9.004 6.972 -13.969 1.00 87.06 137 HIS A C 1
ATOM 1066 O O . HIS A 1 137 ? -9.568 6.027 -14.528 1.00 87.06 137 HIS A O 1
ATOM 1072 N N . PRO A 1 138 ? -8.503 7.998 -14.695 1.00 88.56 138 PRO A N 1
ATOM 1073 C CA . PRO A 1 138 ? -8.780 8.193 -16.125 1.00 88.56 138 PRO A CA 1
ATOM 1074 C C . PRO A 1 138 ? -8.449 6.986 -17.008 1.00 88.56 138 PRO A C 1
ATOM 1076 O O . PRO A 1 138 ? -9.235 6.620 -17.879 1.00 88.56 138 PRO A O 1
ATOM 1079 N N . VAL A 1 139 ? -7.315 6.323 -16.752 1.00 88.06 139 VAL A N 1
ATOM 1080 C CA . VAL A 1 139 ? -6.915 5.108 -17.487 1.00 88.06 139 VAL A CA 1
ATOM 1081 C C . VAL A 1 139 ? -7.905 3.963 -17.256 1.00 88.06 139 VAL A C 1
ATOM 1083 O O . VAL A 1 139 ? -8.298 3.301 -18.208 1.00 88.06 139 VAL A O 1
ATOM 1086 N N . VAL A 1 140 ? -8.368 3.758 -16.018 1.00 90.44 140 VAL A N 1
ATOM 1087 C CA . VAL A 1 140 ? -9.355 2.713 -15.687 1.00 90.44 140 VAL A CA 1
ATOM 1088 C C . VAL A 1 140 ? -10.680 3.023 -16.384 1.00 90.44 140 VAL A C 1
ATOM 1090 O O . VAL A 1 140 ? -11.266 2.154 -17.028 1.00 90.44 140 VAL A O 1
ATOM 1093 N N . SER A 1 141 ? -11.113 4.283 -16.332 1.00 90.56 141 SER A N 1
ATOM 1094 C CA . SER A 1 141 ? -12.325 4.763 -17.000 1.00 90.56 141 SER A CA 1
ATOM 1095 C C . SER A 1 141 ? -12.270 4.611 -18.521 1.00 90.56 141 SER A C 1
ATOM 1097 O O . SER A 1 141 ? -13.286 4.285 -19.133 1.00 90.56 141 SER A O 1
ATOM 1099 N N . LEU A 1 142 ? -11.105 4.824 -19.140 1.00 91.06 142 LEU A N 1
ATOM 1100 C CA . LEU A 1 142 ? -10.907 4.609 -20.572 1.00 91.06 142 LEU A CA 1
ATOM 1101 C C . LEU A 1 142 ? -10.941 3.120 -20.923 1.00 91.06 142 LEU A C 1
ATOM 1103 O O . LEU A 1 142 ? -11.672 2.734 -21.832 1.00 91.06 142 LEU A O 1
ATOM 1107 N N . LEU A 1 143 ? -10.197 2.280 -20.197 1.00 91.00 143 LEU A N 1
ATOM 1108 C CA . LEU A 1 143 ? -10.124 0.846 -20.485 1.00 91.00 143 LEU A CA 1
ATOM 1109 C C . LEU A 1 143 ? -11.497 0.175 -20.357 1.00 91.00 143 LEU A C 1
ATOM 1111 O O . LEU A 1 143 ? -11.847 -0.642 -21.198 1.00 91.00 143 LEU A O 1
ATOM 1115 N N . ARG A 1 144 ? -12.337 0.591 -19.400 1.00 90.69 144 ARG A N 1
ATOM 1116 C CA . ARG A 1 144 ? -13.731 0.113 -19.298 1.00 90.69 144 ARG A CA 1
ATOM 1117 C C . ARG A 1 144 ? -14.612 0.444 -20.498 1.00 90.69 144 ARG A C 1
ATOM 1119 O O . ARG A 1 144 ? -15.675 -0.142 -20.640 1.00 90.69 144 ARG A O 1
ATOM 1126 N N . LYS A 1 145 ? -14.227 1.394 -21.348 1.00 91.56 145 LYS A N 1
ATOM 1127 C CA . LYS A 1 145 ? -14.979 1.709 -22.572 1.00 91.56 145 LYS A CA 1
ATOM 1128 C C . LYS A 1 145 ? -14.540 0.852 -23.759 1.00 91.56 145 LYS A C 1
ATOM 1130 O O . LYS A 1 145 ? -15.220 0.863 -24.782 1.00 91.56 145 LYS A O 1
ATOM 1135 N N . LEU A 1 146 ? -13.430 0.123 -23.638 1.00 92.44 146 LEU A N 1
ATOM 1136 C CA . LEU A 1 146 ? -12.838 -0.664 -24.714 1.00 92.44 146 LEU A CA 1
ATOM 1137 C C . LEU A 1 146 ? -13.165 -2.160 -24.550 1.00 92.44 146 LEU A C 1
ATOM 1139 O O . LEU A 1 146 ? -13.137 -2.679 -23.431 1.00 92.44 146 LEU A O 1
ATOM 1143 N N . PRO A 1 147 ? -13.448 -2.890 -25.645 1.00 92.50 147 PRO A N 1
ATOM 1144 C CA . PRO A 1 147 ? -13.467 -4.351 -25.619 1.00 92.50 147 PRO A CA 1
ATOM 1145 C C . PRO A 1 147 ? -12.078 -4.915 -25.254 1.00 92.50 147 PRO A C 1
ATOM 1147 O O . PRO A 1 147 ? -11.074 -4.344 -25.683 1.00 92.50 147 PRO A O 1
ATOM 1150 N N . PRO A 1 148 ? -11.983 -6.030 -24.502 1.00 91.69 148 PRO A N 1
ATOM 1151 C CA . PRO A 1 148 ? -13.080 -6.835 -23.945 1.00 91.69 148 PRO A CA 1
ATOM 1152 C C . PRO A 1 148 ? -13.593 -6.349 -22.573 1.00 91.69 148 PRO A C 1
ATOM 1154 O O . PRO A 1 148 ? -14.523 -6.926 -22.016 1.00 91.69 148 PRO A O 1
ATOM 1157 N N . TRP A 1 149 ? -12.999 -5.301 -21.998 1.00 91.88 149 TRP A N 1
ATOM 1158 C CA . TRP A 1 149 ? -13.237 -4.903 -20.603 1.00 91.88 149 TRP A CA 1
ATOM 1159 C C . TRP A 1 149 ? -14.558 -4.180 -20.354 1.00 91.88 149 TRP A C 1
ATOM 1161 O O . TRP A 1 149 ? -14.962 -4.042 -19.199 1.00 91.88 149 TRP A O 1
ATOM 1171 N N . ARG A 1 150 ? -15.229 -3.727 -21.417 1.00 87.94 150 ARG A N 1
ATOM 1172 C CA . ARG A 1 150 ? -16.569 -3.138 -21.335 1.00 87.94 150 ARG A CA 1
ATOM 1173 C C . ARG A 1 150 ? -17.581 -4.070 -20.674 1.00 87.94 150 ARG A C 1
ATOM 1175 O O . ARG A 1 150 ? -18.340 -3.614 -19.825 1.00 87.94 150 ARG A O 1
ATOM 1182 N N . ASP A 1 151 ? -17.544 -5.348 -21.037 1.00 89.81 151 ASP A N 1
ATOM 1183 C CA . ASP A 1 151 ? -18.544 -6.328 -20.607 1.00 89.81 151 ASP A CA 1
ATOM 1184 C C . ASP A 1 151 ? -17.984 -7.276 -19.537 1.00 89.81 151 ASP A C 1
ATOM 1186 O O . ASP A 1 151 ? -18.685 -7.640 -18.597 1.00 89.81 151 ASP A O 1
ATOM 1190 N N . ALA A 1 152 ? -16.699 -7.636 -19.633 1.00 88.94 152 ALA A N 1
ATOM 1191 C CA . ALA A 1 152 ? -16.047 -8.553 -18.694 1.00 88.94 152 ALA A CA 1
ATOM 1192 C C . ALA A 1 152 ? -15.567 -7.878 -17.393 1.00 88.94 152 ALA A C 1
ATOM 1194 O O . ALA A 1 152 ? -15.180 -8.560 -16.444 1.00 88.94 152 ALA A O 1
ATOM 1195 N N . GLY A 1 153 ? -15.556 -6.543 -17.346 1.00 87.38 153 GLY A N 1
ATOM 1196 C CA . GLY A 1 153 ? -14.904 -5.786 -16.283 1.00 87.38 153 GLY A CA 1
ATOM 1197 C C . GLY A 1 153 ? -13.377 -5.761 -16.417 1.00 87.38 153 GLY A C 1
ATOM 1198 O O . GLY A 1 153 ? -12.776 -6.408 -17.278 1.00 87.38 153 GLY A O 1
ATOM 1199 N N . LEU A 1 154 ? -12.731 -4.961 -15.564 1.00 89.19 154 LEU A N 1
ATOM 1200 C CA . LEU A 1 154 ? -11.273 -4.863 -15.528 1.00 89.19 154 LEU A CA 1
ATOM 1201 C C . LEU A 1 154 ? -10.695 -5.820 -14.484 1.00 89.19 154 LEU A C 1
ATOM 1203 O O . LEU A 1 154 ? -11.131 -5.770 -13.332 1.00 89.19 154 LEU A O 1
ATOM 1207 N N . PRO A 1 155 ? -9.673 -6.617 -14.842 1.00 90.06 155 PRO A N 1
ATOM 1208 C CA . PRO A 1 155 ? -8.893 -7.366 -13.870 1.00 90.06 155 PRO A CA 1
ATOM 1209 C C . PRO A 1 155 ? -8.332 -6.463 -12.765 1.00 90.06 155 PRO A C 1
ATOM 1211 O O . PRO A 1 155 ? -7.824 -5.373 -13.044 1.00 90.06 155 PRO A O 1
ATOM 1214 N N . GLU A 1 156 ? -8.348 -6.948 -11.519 1.00 88.06 156 GLU A N 1
ATOM 1215 C CA . GLU A 1 156 ? -7.912 -6.169 -10.350 1.00 88.06 156 GLU A CA 1
ATOM 1216 C C . GLU A 1 156 ? -6.468 -5.668 -10.488 1.00 88.06 156 GLU A C 1
ATOM 1218 O O . GLU A 1 156 ? -6.149 -4.548 -10.083 1.00 88.06 156 GLU A O 1
ATOM 1223 N N . TRP A 1 157 ? -5.597 -6.466 -11.117 1.00 88.81 157 TRP A N 1
ATOM 1224 C CA . TRP A 1 157 ? -4.197 -6.102 -11.310 1.00 88.81 157 TRP A CA 1
ATOM 1225 C C . TRP A 1 157 ? -4.037 -4.804 -12.114 1.00 88.81 157 TRP A C 1
ATOM 1227 O O . TRP A 1 157 ? -3.137 -4.030 -11.808 1.00 88.81 157 TRP A O 1
ATOM 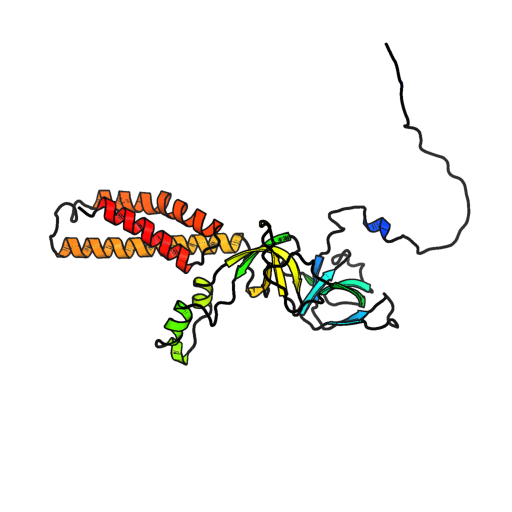1237 N N . ILE A 1 158 ? -4.934 -4.499 -13.063 1.00 90.31 158 ILE A N 1
ATOM 1238 C CA . ILE A 1 158 ? -4.875 -3.255 -13.847 1.00 90.31 158 ILE A CA 1
ATOM 1239 C C . ILE A 1 158 ? -5.130 -2.056 -12.937 1.00 90.31 158 ILE A C 1
ATOM 1241 O O . ILE A 1 158 ? -4.328 -1.123 -12.897 1.00 90.31 158 ILE A O 1
ATOM 1245 N N . SER A 1 159 ? -6.223 -2.095 -12.168 1.00 89.56 159 SER A N 1
ATOM 1246 C CA . SER A 1 159 ? -6.527 -1.048 -11.187 1.00 89.56 159 SER A CA 1
ATOM 1247 C C . SER A 1 159 ? -5.430 -0.932 -10.130 1.00 89.56 159 SER A C 1
ATOM 1249 O O . SER A 1 159 ? -5.055 0.173 -9.751 1.00 89.56 159 SER A O 1
ATOM 1251 N N . ALA A 1 160 ? -4.858 -2.059 -9.703 1.00 89.75 160 ALA A N 1
ATOM 1252 C CA . ALA A 1 160 ? -3.776 -2.096 -8.731 1.00 89.75 160 ALA A CA 1
ATOM 1253 C C . ALA A 1 160 ? -2.490 -1.437 -9.246 1.00 89.75 160 ALA A C 1
ATOM 1255 O O . ALA A 1 160 ? -1.782 -0.798 -8.470 1.00 89.75 160 ALA A O 1
ATOM 1256 N N . SER A 1 161 ? -2.175 -1.600 -10.533 1.00 91.56 161 SER A N 1
ATOM 1257 C CA . SER A 1 161 ? -0.950 -1.073 -11.136 1.00 91.56 161 SER A CA 1
ATOM 1258 C C . SER A 1 161 ? -0.975 0.441 -11.325 1.00 91.56 161 SER A C 1
ATOM 1260 O O . SER A 1 161 ? 0.094 1.051 -11.330 1.00 91.56 161 SER A O 1
ATOM 1262 N N . VAL A 1 162 ? -2.159 1.043 -11.465 1.00 92.25 162 VAL A N 1
ATOM 1263 C CA . VAL A 1 162 ? -2.325 2.499 -11.628 1.00 92.25 162 VAL A CA 1
ATOM 1264 C C . VAL A 1 162 ? -2.682 3.221 -10.330 1.00 92.25 162 VAL A C 1
ATOM 1266 O O . VAL A 1 162 ? -2.588 4.441 -10.279 1.00 92.25 162 VAL A O 1
ATOM 1269 N N . ALA A 1 163 ? -3.058 2.485 -9.283 1.00 90.75 163 ALA A N 1
ATOM 1270 C CA . ALA A 1 163 ? -3.426 3.057 -7.998 1.00 90.75 163 ALA A CA 1
ATOM 1271 C C . ALA A 1 163 ? -2.293 3.858 -7.359 1.00 90.75 163 ALA A C 1
ATOM 1273 O O . ALA A 1 163 ? -1.149 3.400 -7.276 1.00 90.75 163 ALA A O 1
ATOM 1274 N N . GLU A 1 164 ? -2.650 5.036 -6.860 1.00 88.75 164 GLU A N 1
ATOM 1275 C CA . GLU A 1 164 ? -1.778 5.832 -6.010 1.00 88.75 164 GLU A CA 1
ATOM 1276 C C . GLU A 1 164 ? -1.550 5.123 -4.676 1.00 88.75 164 GLU A C 1
ATOM 1278 O O . GLU A 1 164 ? -2.428 4.426 -4.147 1.00 88.75 164 GLU A O 1
ATOM 1283 N N . LEU A 1 165 ? -0.341 5.289 -4.143 1.00 92.31 165 LEU A N 1
ATOM 1284 C CA . LEU A 1 165 ? 0.043 4.716 -2.866 1.00 92.31 165 LEU A CA 1
ATOM 1285 C C . LEU A 1 165 ? 0.216 5.822 -1.836 1.00 92.31 165 LEU A C 1
ATOM 1287 O O . LEU A 1 165 ? 0.977 6.772 -2.006 1.00 92.31 165 LEU A O 1
ATOM 1291 N N . TYR A 1 166 ? -0.449 5.636 -0.711 1.00 92.00 166 TYR A N 1
ATOM 1292 C CA . TYR A 1 166 ? -0.352 6.499 0.441 1.00 92.00 166 TYR A CA 1
ATOM 1293 C C . TYR A 1 166 ? 0.539 5.842 1.498 1.00 92.00 166 TYR A C 1
ATOM 1295 O O . TYR A 1 166 ? 0.164 4.852 2.122 1.00 92.00 166 TYR A O 1
ATOM 1303 N N . THR A 1 167 ? 1.757 6.343 1.690 1.00 92.94 167 THR A N 1
ATOM 1304 C CA . THR A 1 167 ? 2.704 5.747 2.646 1.00 92.94 167 THR A CA 1
ATOM 1305 C C . THR A 1 167 ? 2.568 6.346 4.025 1.00 92.94 167 THR A C 1
ATOM 1307 O O . THR A 1 167 ? 2.611 7.562 4.155 1.00 92.94 167 THR A O 1
ATOM 1310 N N . GLY A 1 168 ? 2.539 5.511 5.054 1.00 93.25 168 GLY A N 1
ATOM 1311 C CA . GLY A 1 168 ? 2.458 5.977 6.429 1.00 93.25 16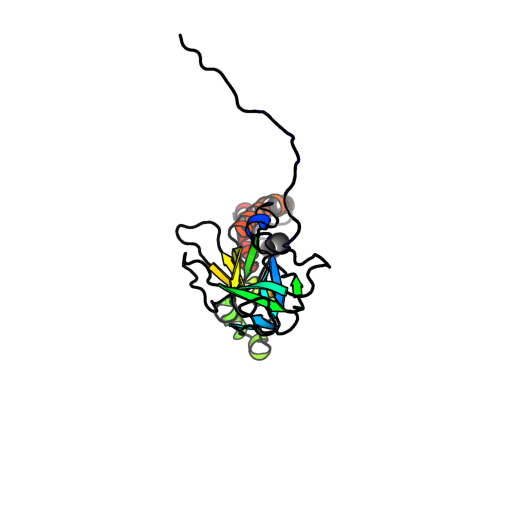8 GLY A CA 1
ATOM 1312 C C . GLY A 1 168 ? 2.767 4.877 7.429 1.00 93.25 168 GLY A C 1
ATOM 1313 O O . GLY A 1 168 ? 3.409 3.871 7.103 1.00 93.25 168 GLY A O 1
ATOM 1314 N N . LYS A 1 169 ? 2.320 5.094 8.659 1.00 93.88 169 LYS A N 1
ATOM 1315 C CA . LYS A 1 169 ? 2.288 4.084 9.711 1.00 93.88 169 LYS A CA 1
ATOM 1316 C C . LYS A 1 169 ? 0.849 3.765 10.071 1.00 93.88 169 LYS A C 1
ATOM 1318 O O . LYS A 1 169 ? -0.008 4.636 9.953 1.00 93.88 169 LYS A O 1
ATOM 1323 N N . VAL A 1 170 ? 0.606 2.542 10.522 1.00 94.44 170 VAL A N 1
ATOM 1324 C CA . VAL A 1 170 ? -0.653 2.195 11.182 1.00 94.44 170 VAL A CA 1
ATOM 1325 C C . VAL A 1 170 ? -0.703 2.928 12.523 1.00 94.44 170 VAL A C 1
ATOM 1327 O O . VAL A 1 170 ? 0.106 2.643 13.399 1.00 94.44 170 VAL A O 1
ATOM 1330 N N . GLU A 1 171 ? -1.607 3.890 12.673 1.00 92.50 171 GLU A N 1
ATOM 1331 C CA . GLU A 1 171 ? -1.779 4.651 13.926 1.00 92.50 171 GLU A CA 1
ATOM 1332 C C . GLU A 1 171 ? -2.976 4.169 14.750 1.00 92.50 171 GLU A C 1
ATOM 1334 O O . GLU A 1 171 ? -3.081 4.494 15.927 1.00 92.50 171 GLU A O 1
ATOM 1339 N N . GLY A 1 172 ? -3.870 3.380 14.157 1.00 93.62 172 GLY A N 1
ATOM 1340 C CA . GLY A 1 172 ? -5.063 2.901 14.839 1.00 93.62 172 GLY A CA 1
ATOM 1341 C C . GLY A 1 172 ? -5.967 2.086 13.933 1.00 93.62 172 GLY A C 1
ATOM 1342 O O . GLY A 1 172 ? -5.581 1.681 12.830 1.00 93.62 172 GLY A O 1
ATOM 1343 N N . VAL A 1 173 ? -7.189 1.873 14.404 1.00 95.50 173 VAL A N 1
ATOM 1344 C CA . VAL A 1 173 ? -8.236 1.140 13.690 1.00 95.50 173 VAL A CA 1
ATOM 1345 C C . VAL A 1 173 ? -9.521 1.956 13.668 1.00 95.50 173 VAL A C 1
ATOM 1347 O O . VAL A 1 173 ? -9.752 2.812 14.516 1.00 95.50 173 VAL A O 1
ATOM 1350 N N . VAL A 1 174 ? -10.329 1.716 12.647 1.00 95.12 174 VAL A N 1
ATOM 1351 C CA . VAL A 1 174 ? -11.594 2.398 12.358 1.00 95.12 174 VAL A CA 1
ATOM 1352 C C . VAL A 1 174 ? -12.647 1.309 12.175 1.00 95.12 174 VAL A C 1
ATOM 1354 O O . VAL A 1 174 ? -12.301 0.163 11.861 1.00 95.12 174 VAL A O 1
ATOM 1357 N N . GLN A 1 175 ? -13.921 1.647 12.357 1.00 94.06 175 GLN A N 1
ATOM 1358 C CA . GLN A 1 175 ? -15.001 0.671 12.248 1.00 94.06 175 GLN A CA 1
ATOM 1359 C C . GLN A 1 175 ? -14.976 -0.117 10.931 1.00 94.06 175 GLN A C 1
ATOM 1361 O O . GLN A 1 175 ? -14.516 0.367 9.881 1.00 94.06 175 GLN A O 1
ATOM 1366 N N . ARG A 1 176 ? -15.551 -1.324 10.988 1.00 92.25 176 ARG A N 1
ATOM 1367 C CA . ARG A 1 176 ? -15.627 -2.296 9.883 1.00 92.25 176 ARG A CA 1
ATOM 1368 C C . ARG A 1 176 ? -14.270 -2.903 9.542 1.00 92.25 176 ARG A C 1
ATOM 1370 O O . ARG A 1 176 ? -13.941 -3.088 8.370 1.00 92.25 176 ARG A O 1
ATOM 1377 N N . GLY A 1 177 ? -13.466 -3.167 10.569 1.00 91.81 177 GLY A N 1
ATOM 1378 C CA . GLY A 1 177 ? -12.179 -3.853 10.435 1.00 91.81 177 GLY A CA 1
ATOM 1379 C C . GLY A 1 177 ? -11.150 -3.132 9.554 1.00 91.81 177 GLY A C 1
ATOM 1380 O O . GLY A 1 177 ? -10.350 -3.796 8.887 1.00 91.81 177 GLY A O 1
ATOM 1381 N N . ARG A 1 178 ? -11.165 -1.793 9.526 1.00 94.88 178 ARG A N 1
ATOM 1382 C CA . ARG A 1 178 ? -10.232 -0.978 8.732 1.00 94.88 178 ARG A CA 1
ATOM 1383 C C . ARG A 1 178 ? -9.083 -0.445 9.578 1.00 94.88 178 ARG A C 1
ATOM 1385 O O . ARG A 1 178 ? -9.247 -0.118 10.748 1.00 94.88 178 ARG A O 1
ATOM 1392 N N . PHE A 1 179 ? -7.924 -0.292 8.953 1.00 95.81 179 PHE A N 1
ATOM 1393 C CA . PHE A 1 179 ? -6.745 0.315 9.558 1.00 95.81 179 PHE A CA 1
ATOM 1394 C C . PHE A 1 179 ? -6.669 1.799 9.219 1.00 95.81 179 PHE A C 1
ATOM 1396 O O . PHE A 1 179 ? -6.891 2.197 8.071 1.00 95.81 179 PHE A O 1
ATOM 1403 N N . LEU A 1 180 ? -6.280 2.605 10.204 1.00 94.94 180 LEU A N 1
ATOM 1404 C CA . LEU A 1 180 ? -5.892 3.993 10.004 1.00 94.94 180 LEU A CA 1
ATOM 1405 C C . LEU A 1 180 ? -4.405 4.058 9.653 1.00 94.94 180 LEU A C 1
ATOM 1407 O O . LEU A 1 180 ? -3.551 3.744 10.483 1.00 94.94 180 LEU A O 1
ATOM 1411 N N . VAL A 1 181 ? -4.090 4.531 8.451 1.00 94.69 181 VAL A N 1
ATOM 1412 C CA . VAL A 1 181 ? -2.719 4.844 8.041 1.00 94.69 181 VAL A CA 1
ATOM 1413 C C . VAL A 1 181 ? -2.513 6.351 8.071 1.00 94.69 181 VAL A C 1
ATOM 1415 O O . VAL A 1 181 ? -3.247 7.090 7.419 1.00 94.69 181 VAL A O 1
ATOM 1418 N N . GLN A 1 182 ? -1.483 6.804 8.779 1.00 92.56 182 GLN A N 1
ATOM 1419 C CA . GLN A 1 182 ? -1.149 8.219 8.920 1.00 92.56 182 GLN A CA 1
ATOM 1420 C C . GLN A 1 182 ? 0.274 8.498 8.437 1.00 92.56 182 GLN A C 1
ATOM 1422 O O . GLN A 1 182 ? 1.214 7.746 8.736 1.00 92.56 182 GLN A O 1
ATOM 1427 N N . ARG A 1 183 ? 0.467 9.598 7.704 1.00 88.00 183 ARG A N 1
ATOM 1428 C CA . ARG A 1 183 ? 1.818 10.066 7.370 1.00 88.00 183 ARG A CA 1
ATOM 1429 C C . ARG A 1 183 ? 2.508 10.635 8.614 1.00 88.00 183 ARG A C 1
ATOM 1431 O O . ARG A 1 183 ? 1.927 11.452 9.320 1.00 88.00 183 ARG A O 1
ATOM 1438 N N . PRO A 1 184 ? 3.778 10.271 8.866 1.00 72.00 184 PRO A N 1
ATOM 1439 C CA . PRO A 1 184 ? 4.512 10.745 10.039 1.00 72.00 184 PRO A CA 1
ATOM 1440 C C . PRO A 1 184 ? 4.982 12.208 9.935 1.00 72.00 184 PRO A C 1
ATOM 1442 O O . PRO A 1 184 ? 5.569 12.713 10.885 1.00 72.00 184 PRO A O 1
ATOM 1445 N N . SER A 1 185 ? 4.798 12.873 8.790 1.00 66.44 185 SER A N 1
ATOM 1446 C CA . SER A 1 185 ? 5.347 14.203 8.505 1.00 66.44 185 SER A CA 1
ATOM 1447 C C . SER A 1 185 ? 4.303 15.116 7.866 1.00 66.44 185 SER A C 1
ATOM 1449 O O . SER A 1 185 ? 3.725 14.746 6.846 1.00 66.44 185 SER A O 1
ATOM 1451 N N . GLY A 1 186 ? 4.126 16.312 8.427 1.00 61.25 186 GLY A N 1
ATOM 1452 C CA . GLY A 1 186 ? 3.232 17.361 7.934 1.00 61.25 186 GLY A CA 1
ATOM 1453 C C . GLY A 1 186 ? 2.833 18.307 9.069 1.00 61.25 186 GLY A C 1
ATOM 1454 O O . GLY A 1 186 ? 2.854 17.907 10.229 1.00 61.25 186 GLY A O 1
ATOM 1455 N N . ALA A 1 187 ? 2.489 19.559 8.749 1.00 62.34 187 ALA A N 1
ATOM 1456 C CA . ALA A 1 187 ? 1.904 20.485 9.730 1.00 62.34 187 ALA A CA 1
ATOM 1457 C C . ALA A 1 187 ? 0.510 20.019 10.192 1.00 62.34 187 ALA A C 1
ATOM 1459 O O . ALA A 1 187 ? 0.096 20.320 11.305 1.00 62.34 187 ALA A O 1
ATOM 1460 N N . MET A 1 188 ? -0.173 19.245 9.344 1.00 72.94 188 MET A N 1
ATOM 1461 C CA . MET A 1 188 ? -1.405 18.533 9.653 1.00 72.94 188 MET A CA 1
ATOM 1462 C C . MET A 1 188 ? -1.245 17.082 9.180 1.00 72.94 188 MET A C 1
ATOM 1464 O O . MET A 1 188 ? -0.776 16.875 8.055 1.00 72.94 188 MET A O 1
ATOM 1468 N N . PRO A 1 189 ? -1.544 16.079 10.022 1.00 77.94 189 PRO A N 1
ATOM 1469 C CA . PRO A 1 189 ? -1.349 14.690 9.649 1.00 77.94 189 PRO A CA 1
ATOM 1470 C C . PRO A 1 189 ? -2.392 14.289 8.609 1.00 77.94 189 PRO A C 1
ATOM 1472 O O . PRO A 1 189 ? -3.589 14.274 8.876 1.00 77.94 189 PRO A O 1
ATOM 1475 N N . GLU A 1 190 ? -1.923 13.943 7.417 1.00 89.38 190 GLU A N 1
ATOM 1476 C CA . GLU A 1 190 ? -2.754 13.266 6.431 1.00 89.38 190 GLU A CA 1
ATOM 1477 C C . GLU A 1 190 ? -3.079 11.848 6.934 1.00 89.38 190 GLU A C 1
ATOM 1479 O O . GLU A 1 190 ? -2.222 11.172 7.525 1.00 89.38 190 GLU A O 1
ATOM 1484 N N . ARG A 1 191 ? -4.306 11.388 6.692 1.00 91.44 191 ARG A N 1
ATOM 1485 C CA . ARG A 1 191 ? -4.812 10.105 7.184 1.00 91.44 191 ARG A CA 1
ATOM 1486 C C . ARG A 1 191 ? -5.681 9.402 6.153 1.00 91.44 191 ARG A C 1
ATOM 1488 O O . ARG A 1 191 ? -6.447 10.036 5.441 1.00 91.44 191 ARG A O 1
ATOM 1495 N N . ILE A 1 192 ? -5.614 8.076 6.114 1.00 92.94 192 ILE A N 1
ATOM 1496 C CA . ILE A 1 192 ? -6.499 7.251 5.288 1.00 92.94 192 ILE A CA 1
ATOM 1497 C C . ILE A 1 192 ? -6.951 6.013 6.063 1.00 92.94 192 ILE A C 1
ATOM 1499 O O . ILE A 1 192 ? -6.132 5.298 6.639 1.00 92.94 192 ILE A O 1
ATOM 1503 N N . ALA A 1 193 ? -8.259 5.755 6.069 1.00 93.75 193 ALA A N 1
ATOM 1504 C CA . ALA A 1 193 ? -8.837 4.522 6.587 1.00 93.75 193 ALA A CA 1
ATOM 1505 C C . ALA A 1 193 ? -8.989 3.540 5.429 1.00 93.75 193 ALA A C 1
ATOM 1507 O O . ALA A 1 193 ? -9.660 3.845 4.440 1.00 93.75 193 ALA A O 1
ATOM 1508 N N . THR A 1 194 ? -8.377 2.368 5.537 1.00 93.69 194 THR A N 1
ATOM 1509 C CA . THR A 1 194 ? -8.382 1.386 4.452 1.00 93.69 194 THR A CA 1
ATOM 1510 C C . THR A 1 194 ? -8.481 -0.037 4.976 1.00 93.69 194 THR A C 1
ATOM 1512 O O . THR A 1 194 ? -8.196 -0.310 6.141 1.00 93.69 194 THR A O 1
ATOM 1515 N N . SER A 1 195 ? -8.919 -0.947 4.119 1.00 93.31 195 SER A N 1
ATOM 1516 C CA . SER A 1 195 ? -9.040 -2.360 4.447 1.00 93.31 195 SER A CA 1
ATOM 1517 C C . SER A 1 195 ? -7.678 -3.077 4.381 1.00 93.31 195 SER A C 1
ATOM 1519 O O . SER A 1 195 ? -6.768 -2.607 3.683 1.00 93.31 195 SER A O 1
ATOM 1521 N N . PRO A 1 196 ? -7.496 -4.188 5.121 1.00 93.56 196 PRO A N 1
ATOM 1522 C CA . PRO A 1 196 ? -6.227 -4.924 5.189 1.00 93.56 196 PRO A CA 1
ATOM 1523 C C . PRO A 1 196 ? -5.663 -5.302 3.817 1.00 93.56 196 PRO A C 1
ATOM 1525 O O . PRO A 1 196 ? -4.470 -5.150 3.569 1.00 93.56 196 PRO A O 1
ATOM 1528 N N . GLU A 1 197 ? -6.508 -5.734 2.886 1.00 92.50 197 GLU A N 1
ATOM 1529 C CA . GLU A 1 197 ? -6.104 -6.174 1.548 1.00 92.50 197 GLU A CA 1
ATOM 1530 C C . GLU A 1 197 ? -5.521 -5.048 0.675 1.00 92.50 197 GLU A C 1
ATOM 1532 O O . GLU A 1 197 ? -4.837 -5.301 -0.322 1.00 92.50 197 GLU A O 1
ATOM 1537 N N . LEU A 1 198 ? -5.766 -3.790 1.049 1.00 93.62 198 LEU A N 1
ATOM 1538 C CA . LEU A 1 198 ? -5.220 -2.608 0.384 1.00 93.62 198 LEU A CA 1
ATOM 1539 C C . LEU A 1 198 ? -3.900 -2.140 1.003 1.00 93.62 198 LEU A C 1
ATOM 1541 O O . LEU A 1 198 ? -3.261 -1.238 0.450 1.00 93.62 198 LEU A O 1
ATOM 1545 N N . LEU A 1 199 ? -3.463 -2.741 2.109 1.00 95.44 199 LEU A N 1
ATOM 1546 C CA . LEU A 1 199 ? -2.192 -2.431 2.746 1.00 95.44 199 LEU A CA 1
ATOM 1547 C C . LEU A 1 199 ? -1.050 -3.232 2.125 1.00 95.44 199 LEU A C 1
ATOM 1549 O O . LEU A 1 199 ? -1.110 -4.439 1.905 1.00 95.44 199 LEU A O 1
ATOM 1553 N N . ILE A 1 200 ? 0.039 -2.530 1.826 1.00 95.31 200 ILE A N 1
ATOM 1554 C CA . ILE A 1 200 ? 1.220 -3.099 1.186 1.00 95.31 200 ILE A CA 1
ATOM 1555 C C . ILE A 1 200 ? 2.417 -2.926 2.126 1.00 95.31 200 ILE A C 1
ATOM 1557 O O . ILE A 1 200 ? 2.872 -1.794 2.342 1.00 95.31 200 ILE A O 1
ATOM 1561 N N . PRO A 1 201 ? 2.993 -4.029 2.640 1.00 95.31 201 PRO A N 1
ATOM 1562 C CA . PRO A 1 201 ? 4.209 -3.979 3.442 1.00 95.31 201 PRO A CA 1
ATOM 1563 C C . PRO A 1 201 ? 5.415 -3.437 2.653 1.00 95.31 201 PRO A C 1
ATOM 1565 O O . PRO A 1 201 ? 5.494 -3.634 1.434 1.00 95.31 201 PRO A O 1
ATOM 1568 N N . PRO A 1 202 ? 6.441 -2.867 3.315 1.00 94.38 202 PRO A N 1
ATOM 1569 C CA . PRO A 1 202 ? 7.585 -2.251 2.639 1.00 94.38 202 PRO A CA 1
ATOM 1570 C C . PRO A 1 202 ? 8.360 -3.238 1.761 1.00 94.38 202 PRO A C 1
ATOM 1572 O O . PRO A 1 202 ? 8.758 -2.905 0.648 1.00 94.38 202 PRO A O 1
ATOM 1575 N N . ARG A 1 203 ? 8.514 -4.488 2.222 1.00 94.62 203 ARG A N 1
ATOM 1576 C CA . ARG A 1 203 ? 9.176 -5.557 1.454 1.00 94.62 203 ARG A CA 1
ATOM 1577 C C . ARG A 1 203 ? 8.418 -5.893 0.168 1.00 94.62 203 ARG A C 1
ATOM 1579 O O . ARG A 1 203 ? 9.034 -6.073 -0.879 1.00 94.62 203 ARG A O 1
ATOM 1586 N N . VAL A 1 204 ? 7.089 -5.958 0.238 1.00 95.00 204 VAL A N 1
ATOM 1587 C CA . VAL A 1 204 ? 6.233 -6.221 -0.928 1.00 95.00 204 VAL A CA 1
ATOM 1588 C C . VAL A 1 204 ? 6.271 -5.030 -1.881 1.00 95.00 204 VAL A C 1
ATOM 1590 O O . VAL A 1 204 ? 6.419 -5.220 -3.087 1.00 95.00 204 VAL A O 1
ATOM 1593 N N . ARG A 1 205 ? 6.220 -3.803 -1.348 1.00 94.19 205 ARG A N 1
ATOM 1594 C CA . ARG A 1 205 ? 6.344 -2.571 -2.135 1.00 94.19 205 ARG A CA 1
ATOM 1595 C C . ARG A 1 205 ? 7.668 -2.527 -2.889 1.00 94.19 205 ARG A C 1
ATOM 1597 O O . ARG A 1 205 ? 7.652 -2.336 -4.095 1.0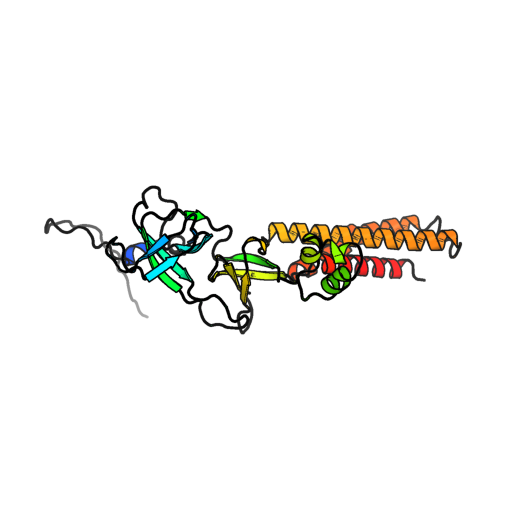0 94.19 205 ARG A O 1
ATOM 1604 N N . ALA A 1 206 ? 8.787 -2.786 -2.213 1.00 94.94 206 ALA A N 1
ATOM 1605 C CA . ALA A 1 206 ? 10.113 -2.778 -2.828 1.00 94.94 206 ALA A CA 1
ATOM 1606 C C . ALA A 1 206 ? 10.201 -3.765 -4.002 1.00 94.94 206 ALA A C 1
ATOM 1608 O O . ALA A 1 206 ? 10.666 -3.400 -5.079 1.00 94.94 206 ALA A O 1
ATOM 1609 N N . ARG A 1 207 ? 9.673 -4.986 -3.833 1.00 96.00 207 ARG A N 1
ATOM 1610 C CA . ARG A 1 207 ? 9.596 -5.984 -4.913 1.00 96.00 207 ARG A CA 1
ATOM 1611 C C . ARG A 1 207 ? 8.732 -5.511 -6.083 1.00 96.00 207 ARG A C 1
ATOM 1613 O O . ARG A 1 207 ? 9.150 -5.634 -7.228 1.00 96.00 207 ARG A O 1
ATOM 1620 N N . ARG A 1 208 ? 7.550 -4.952 -5.805 1.00 95.00 208 ARG A N 1
ATOM 1621 C CA . ARG A 1 208 ? 6.634 -4.427 -6.834 1.00 95.00 208 ARG A CA 1
ATOM 1622 C C . ARG A 1 208 ? 7.257 -3.267 -7.614 1.00 95.00 208 ARG A C 1
ATOM 1624 O O . ARG A 1 208 ? 7.160 -3.247 -8.836 1.00 95.00 208 ARG A O 1
ATOM 1631 N N . THR A 1 209 ? 7.927 -2.334 -6.937 1.00 95.44 209 THR A N 1
ATOM 1632 C CA . THR A 1 209 ? 8.611 -1.209 -7.591 1.00 95.44 209 THR A CA 1
ATOM 1633 C C . THR A 1 209 ? 9.810 -1.684 -8.414 1.00 95.44 209 THR A C 1
ATOM 1635 O O . THR A 1 209 ? 9.990 -1.223 -9.536 1.00 95.44 209 THR A O 1
ATOM 1638 N N . ALA A 1 210 ? 10.592 -2.648 -7.913 1.00 95.94 210 ALA A N 1
ATOM 1639 C CA . ALA A 1 210 ? 11.691 -3.243 -8.675 1.00 95.94 210 ALA A CA 1
ATOM 1640 C C . ALA A 1 210 ? 11.188 -3.951 -9.944 1.00 95.94 210 ALA A C 1
ATOM 1642 O O . ALA A 1 210 ? 11.732 -3.732 -11.023 1.00 95.94 210 ALA A O 1
ATOM 1643 N N . LEU A 1 211 ? 10.110 -4.737 -9.836 1.00 96.88 211 LEU A N 1
ATOM 1644 C CA . LEU A 1 211 ? 9.478 -5.382 -10.987 1.00 96.88 211 LEU A CA 1
ATOM 1645 C C . LEU A 1 211 ? 8.989 -4.349 -12.010 1.00 96.88 211 LEU A C 1
ATOM 1647 O O . LEU A 1 211 ? 9.251 -4.502 -13.197 1.00 96.88 211 LEU A O 1
ATOM 1651 N N . ALA A 1 212 ? 8.338 -3.273 -11.560 1.00 96.69 212 ALA A N 1
ATOM 1652 C CA . ALA A 1 212 ? 7.918 -2.184 -12.439 1.00 96.69 212 ALA A CA 1
ATOM 1653 C C . ALA A 1 212 ? 9.108 -1.512 -13.146 1.00 96.69 212 ALA A C 1
ATOM 1655 O O . ALA A 1 212 ? 9.020 -1.198 -14.332 1.00 96.69 212 ALA A O 1
ATOM 1656 N N . GLY A 1 213 ? 10.238 -1.350 -12.453 1.00 96.88 213 GLY A N 1
ATOM 1657 C CA . GLY A 1 213 ? 11.476 -0.865 -13.059 1.00 96.88 213 GLY A CA 1
ATOM 1658 C C . GLY A 1 213 ? 12.010 -1.795 -14.149 1.00 96.88 213 GLY A C 1
ATOM 1659 O O . GLY A 1 213 ? 12.344 -1.333 -15.236 1.00 96.88 213 GLY A O 1
ATOM 1660 N N . LEU A 1 214 ? 12.014 -3.109 -13.909 1.00 97.31 214 LEU A N 1
ATOM 1661 C CA . LEU A 1 214 ? 12.401 -4.098 -14.923 1.00 97.31 214 LEU A CA 1
ATOM 1662 C C . LEU A 1 214 ? 11.468 -4.074 -16.140 1.00 97.31 214 LEU A C 1
ATOM 1664 O O . LEU A 1 214 ? 11.940 -4.150 -17.272 1.00 97.31 214 LEU A O 1
ATOM 1668 N N . VAL A 1 215 ? 10.159 -3.922 -15.922 1.00 97.50 215 VAL A N 1
ATOM 1669 C CA . VAL A 1 215 ? 9.172 -3.763 -17.002 1.00 97.50 215 VAL A CA 1
ATOM 1670 C C . VAL A 1 215 ? 9.457 -2.497 -17.815 1.00 97.50 215 VAL A C 1
ATOM 1672 O O . VAL A 1 215 ? 9.452 -2.551 -19.042 1.00 97.50 215 VAL A O 1
ATOM 1675 N N . GLY A 1 216 ? 9.759 -1.376 -17.153 1.00 97.38 216 GLY A N 1
ATOM 1676 C CA . GLY A 1 216 ? 10.145 -0.132 -17.821 1.00 97.38 216 GLY A CA 1
ATOM 1677 C C . GLY A 1 216 ? 11.421 -0.274 -18.656 1.00 97.38 216 GLY A C 1
ATOM 1678 O O . GLY A 1 216 ? 11.456 0.167 -19.803 1.00 97.38 216 GLY A O 1
ATOM 1679 N N . LEU A 1 217 ? 12.441 -0.953 -18.122 1.00 96.81 217 LEU A N 1
ATOM 1680 C CA . LEU A 1 217 ? 13.685 -1.248 -18.841 1.00 96.81 217 LEU A CA 1
ATOM 1681 C C . LEU A 1 217 ? 13.437 -2.139 -20.068 1.00 96.81 217 LEU A C 1
ATOM 1683 O O . LEU A 1 217 ? 13.940 -1.850 -21.157 1.00 96.81 217 LEU A O 1
ATOM 1687 N N . ALA A 1 218 ? 12.630 -3.191 -19.916 1.00 97.00 218 ALA A N 1
ATOM 1688 C CA . ALA A 1 218 ? 12.249 -4.066 -21.021 1.00 97.00 218 ALA A CA 1
ATOM 1689 C C . ALA A 1 218 ? 11.493 -3.289 -22.109 1.00 97.00 218 ALA A C 1
ATOM 1691 O O . ALA A 1 218 ? 11.801 -3.432 -23.292 1.00 97.00 218 ALA A O 1
ATOM 1692 N N . LEU A 1 219 ? 10.561 -2.414 -21.719 1.00 96.19 219 LEU A N 1
ATOM 1693 C CA . LEU A 1 219 ? 9.831 -1.556 -22.650 1.00 96.19 219 LEU A CA 1
ATOM 1694 C C . LEU A 1 219 ? 10.775 -0.616 -23.413 1.00 96.19 219 LEU A C 1
ATOM 1696 O O . LEU A 1 219 ? 10.673 -0.523 -24.636 1.00 96.19 219 LEU A O 1
ATOM 1700 N N . SER A 1 220 ? 11.724 0.034 -22.729 1.00 95.06 220 SER A N 1
ATOM 1701 C CA . SER A 1 220 ? 12.714 0.884 -23.404 1.00 95.06 220 SER A CA 1
ATOM 1702 C C . SER A 1 220 ? 13.618 0.100 -24.352 1.00 95.06 220 SER A C 1
ATOM 1704 O O . SER A 1 220 ? 13.919 0.588 -25.435 1.00 95.06 220 SER A O 1
ATOM 1706 N N . ALA A 1 221 ? 14.009 -1.125 -23.990 1.00 92.62 221 ALA A N 1
ATOM 1707 C CA . ALA A 1 221 ? 14.814 -1.987 -24.851 1.00 92.62 221 ALA A CA 1
ATOM 1708 C C . ALA A 1 221 ? 14.055 -2.403 -26.111 1.00 92.62 221 ALA A C 1
ATOM 1710 O O . ALA A 1 221 ? 14.594 -2.288 -27.207 1.00 92.62 221 ALA A O 1
ATOM 1711 N N . LEU A 1 222 ? 12.791 -2.812 -25.980 1.00 93.31 222 LEU A N 1
ATOM 1712 C CA . LEU A 1 222 ? 11.952 -3.168 -27.126 1.00 93.31 222 LEU A CA 1
ATOM 1713 C C . LEU A 1 222 ? 11.764 -1.988 -28.084 1.00 93.31 222 LEU A C 1
ATOM 1715 O O . LEU A 1 222 ? 11.895 -2.151 -29.297 1.00 93.31 222 LEU A O 1
ATOM 1719 N N . LEU A 1 223 ? 11.491 -0.799 -27.546 1.00 91.81 223 LEU A N 1
ATOM 1720 C CA . LEU A 1 223 ? 11.321 0.409 -28.350 1.00 91.81 223 LEU A CA 1
ATOM 1721 C C . LEU A 1 223 ? 12.635 0.847 -29.010 1.00 91.81 223 LEU A C 1
ATOM 1723 O O . LEU A 1 223 ? 12.639 1.109 -30.210 1.00 91.81 223 LEU A O 1
ATOM 1727 N N . GLY A 1 224 ? 13.749 0.858 -28.272 1.00 87.12 224 GLY A N 1
ATOM 1728 C CA . GLY A 1 224 ? 15.074 1.182 -28.809 1.00 87.12 224 GLY A CA 1
ATOM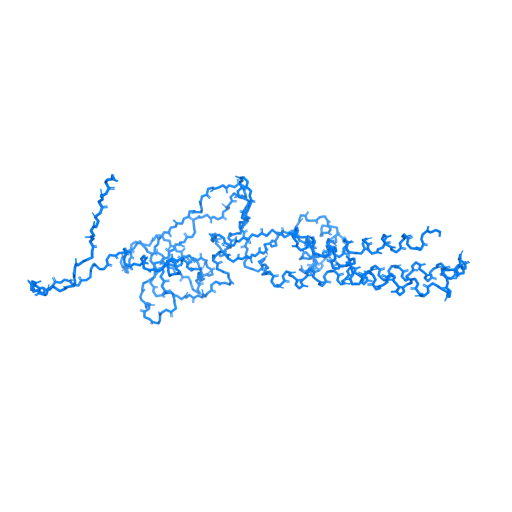 1729 C C . GLY A 1 224 ? 15.491 0.229 -29.931 1.00 87.12 224 GLY A C 1
ATOM 1730 O O . GLY A 1 224 ? 15.843 0.676 -31.020 1.00 87.12 224 GLY A O 1
ATOM 1731 N N . VAL A 1 225 ? 15.345 -1.084 -29.722 1.00 84.62 225 VAL A N 1
ATOM 1732 C CA . VAL A 1 225 ? 15.603 -2.103 -30.755 1.00 84.62 225 VAL A CA 1
ATOM 1733 C C . VAL A 1 225 ? 14.692 -1.907 -31.966 1.00 84.62 225 VAL A C 1
ATOM 1735 O O . VAL A 1 225 ? 15.163 -2.001 -33.097 1.00 84.62 225 VAL A O 1
ATOM 1738 N N . GLY A 1 226 ? 13.408 -1.604 -31.761 1.00 86.88 226 GLY A N 1
ATOM 1739 C CA . GLY A 1 226 ? 12.466 -1.348 -32.852 1.00 86.88 226 GLY A CA 1
ATOM 1740 C C . GLY A 1 226 ? 12.851 -0.133 -33.702 1.00 86.88 226 GLY A C 1
ATOM 1741 O O . GLY A 1 226 ? 12.813 -0.204 -34.933 1.00 86.88 226 GLY A O 1
ATOM 1742 N N . VAL A 1 227 ? 13.268 0.963 -33.060 1.00 85.44 227 VAL A N 1
ATOM 1743 C CA . VAL A 1 227 ? 13.789 2.158 -33.745 1.00 85.44 227 VAL A CA 1
ATOM 1744 C C . VAL A 1 227 ? 15.050 1.807 -34.532 1.00 85.44 227 VAL A C 1
ATOM 1746 O O . VAL A 1 227 ? 15.131 2.106 -35.722 1.00 85.44 227 VAL A O 1
ATOM 1749 N N . HIS A 1 228 ? 15.989 1.099 -33.909 1.00 81.75 228 HIS A N 1
ATOM 1750 C CA . HIS A 1 228 ? 17.251 0.719 -34.536 1.00 81.75 228 HIS A CA 1
ATOM 1751 C C . HIS A 1 228 ? 17.061 -0.213 -35.741 1.00 81.75 228 HIS A C 1
ATOM 1753 O O . HIS A 1 228 ? 17.631 0.003 -36.810 1.00 81.75 228 HIS A O 1
ATOM 1759 N N . ALA A 1 229 ? 16.193 -1.220 -35.610 1.00 83.38 229 ALA A N 1
ATOM 1760 C CA . ALA A 1 229 ? 15.850 -2.131 -36.697 1.00 83.38 229 ALA A CA 1
ATOM 1761 C C . ALA A 1 229 ? 15.236 -1.379 -37.886 1.00 83.38 229 ALA A C 1
ATOM 1763 O O . ALA A 1 229 ? 15.571 -1.655 -39.038 1.00 83.38 229 ALA A O 1
ATOM 1764 N N . ARG A 1 230 ? 14.378 -0.387 -37.621 1.00 84.75 230 ARG A N 1
ATOM 1765 C CA . ARG A 1 230 ? 13.802 0.470 -38.663 1.00 84.75 230 ARG A CA 1
ATOM 1766 C C . ARG A 1 230 ? 14.869 1.305 -39.373 1.00 84.75 230 ARG A C 1
ATOM 1768 O O . ARG A 1 230 ? 14.860 1.335 -40.603 1.00 84.75 230 ARG A O 1
ATOM 1775 N N . SER A 1 231 ? 15.765 1.959 -38.637 1.00 80.00 231 SER A N 1
ATOM 1776 C CA . SER A 1 231 ? 16.852 2.760 -39.222 1.00 80.00 231 SER A CA 1
ATOM 1777 C C . SER A 1 231 ? 17.803 1.904 -40.058 1.00 80.00 231 SER A C 1
ATOM 1779 O O . SER A 1 231 ? 18.192 2.306 -41.157 1.00 80.00 231 SER A O 1
ATOM 1781 N N . TRP A 1 232 ? 18.096 0.682 -39.604 1.00 76.69 232 TRP A N 1
ATOM 1782 C CA . TRP A 1 232 ? 18.890 -0.276 -40.368 1.00 76.69 232 TRP A CA 1
ATOM 1783 C C . TRP A 1 232 ? 18.195 -0.685 -41.676 1.00 76.69 232 TRP A C 1
ATOM 1785 O O . TRP A 1 232 ? 18.810 -0.604 -42.739 1.00 76.69 232 TRP A O 1
ATOM 1795 N N . VAL A 1 233 ? 16.909 -1.055 -41.638 1.00 82.56 233 VAL A N 1
ATOM 1796 C CA . VAL A 1 233 ? 16.141 -1.432 -42.844 1.00 82.56 233 VAL A CA 1
ATOM 1797 C C . VAL A 1 233 ? 16.096 -0.301 -43.876 1.00 82.56 233 VAL A C 1
ATOM 1799 O O . VAL A 1 233 ? 16.073 -0.565 -45.076 1.00 82.56 233 VAL A O 1
ATOM 1802 N N . ARG A 1 234 ? 16.108 0.957 -43.430 1.00 81.00 234 ARG A N 1
ATOM 1803 C CA . ARG A 1 234 ? 16.077 2.131 -44.312 1.00 81.00 234 ARG A CA 1
ATOM 1804 C C . ARG A 1 234 ? 17.451 2.594 -44.797 1.00 81.00 234 ARG A C 1
ATOM 1806 O O . ARG A 1 234 ? 17.510 3.486 -45.636 1.00 81.00 234 ARG A O 1
ATOM 1813 N N . GLY A 1 235 ? 18.535 2.001 -44.295 1.00 69.81 235 GLY A N 1
ATOM 1814 C CA . GLY A 1 235 ? 19.900 2.388 -44.654 1.00 69.81 235 GLY A CA 1
ATOM 1815 C C . GLY A 1 235 ? 20.255 3.818 -44.238 1.00 69.81 235 GLY A C 1
ATOM 1816 O O . GLY A 1 235 ? 21.102 4.433 -44.876 1.00 69.81 235 GLY A O 1
ATOM 1817 N N . GLU A 1 236 ? 19.598 4.355 -43.202 1.00 68.62 236 GLU A N 1
ATOM 1818 C CA . GLU A 1 236 ? 19.664 5.784 -42.870 1.00 68.62 236 GLU A CA 1
ATOM 1819 C C . GLU A 1 236 ? 21.059 6.204 -42.347 1.00 68.62 236 GLU A C 1
ATOM 1821 O O . GLU A 1 236 ? 21.436 7.345 -42.601 1.00 68.62 236 GLU A O 1
ATOM 1826 N N . LYS A 1 237 ? 21.865 5.306 -41.728 1.00 61.59 237 LYS A N 1
ATOM 1827 C CA . LYS A 1 237 ? 23.296 5.518 -41.364 1.00 61.59 237 LYS A CA 1
ATOM 1828 C C . LYS A 1 237 ? 24.093 4.200 -41.231 1.00 61.59 237 LYS A C 1
ATOM 1830 O O . LYS A 1 237 ? 23.555 3.206 -40.749 1.00 61.59 237 LYS A O 1
ATOM 1835 N N . ILE A 1 238 ? 25.390 4.192 -41.584 1.00 56.25 238 ILE A N 1
ATOM 1836 C CA . ILE A 1 238 ? 26.315 3.052 -41.337 1.00 56.25 238 ILE A CA 1
ATOM 1837 C C . ILE A 1 238 ? 26.577 2.881 -39.829 1.00 56.25 238 ILE A C 1
ATOM 1839 O O . ILE A 1 238 ? 26.603 1.750 -39.331 1.00 56.25 238 ILE A O 1
ATOM 1843 N N . ASP A 1 239 ? 26.679 4.002 -39.111 1.00 58.66 239 ASP A N 1
ATOM 1844 C CA . ASP A 1 239 ? 26.939 4.056 -37.667 1.00 58.66 239 ASP A CA 1
ATOM 1845 C C . ASP A 1 239 ? 25.726 3.635 -36.825 1.00 58.66 239 ASP A C 1
ATOM 1847 O O . ASP A 1 239 ? 25.897 3.108 -35.733 1.00 58.66 239 ASP A O 1
ATOM 1851 N N . ALA A 1 240 ? 24.508 3.746 -37.373 1.00 57.72 240 ALA A N 1
ATOM 1852 C CA . ALA A 1 240 ? 23.274 3.190 -36.801 1.00 57.72 240 ALA A CA 1
ATOM 1853 C C . ALA A 1 240 ? 22.948 1.774 -37.331 1.00 57.72 240 ALA A C 1
ATOM 1855 O O . ALA A 1 240 ? 21.827 1.291 -37.191 1.00 57.72 240 ALA A O 1
ATOM 1856 N N . GLY A 1 241 ? 23.903 1.137 -38.017 1.00 62.38 241 GLY A N 1
ATOM 1857 C CA . GLY A 1 241 ? 23.763 -0.186 -38.619 1.00 62.38 241 GLY A CA 1
ATOM 1858 C C . GLY A 1 241 ? 24.696 -1.211 -37.973 1.00 62.38 241 GLY A C 1
ATOM 1859 O O . GLY A 1 241 ? 24.728 -1.392 -36.760 1.00 62.38 241 GLY A O 1
ATOM 1860 N N . LYS A 1 242 ? 25.501 -1.905 -38.787 1.00 63.72 242 LYS A N 1
ATOM 1861 C CA . LYS A 1 242 ? 26.351 -3.027 -38.334 1.00 63.72 242 LYS A CA 1
ATOM 1862 C C . LYS A 1 242 ? 27.393 -2.652 -37.269 1.00 63.72 242 LYS A C 1
ATOM 1864 O O . LYS A 1 242 ? 27.871 -3.546 -36.577 1.00 63.72 242 LYS A O 1
ATOM 1869 N N . MET A 1 243 ? 27.757 -1.373 -37.145 1.00 74.69 243 MET A N 1
ATOM 1870 C CA . MET A 1 243 ? 28.752 -0.898 -36.175 1.00 74.69 243 MET A CA 1
ATOM 1871 C C . MET A 1 243 ? 28.152 -0.282 -34.904 1.00 74.69 243 MET A C 1
ATOM 1873 O O . MET A 1 243 ? 28.910 0.050 -34.002 1.00 74.69 243 MET A O 1
ATOM 1877 N N . ALA A 1 244 ? 26.824 -0.208 -34.771 1.00 76.06 244 ALA A N 1
ATOM 1878 C CA . ALA A 1 244 ? 26.163 0.344 -33.584 1.00 76.06 244 ALA A CA 1
ATOM 1879 C C . ALA A 1 244 ? 26.228 -0.563 -32.344 1.00 76.06 244 ALA A C 1
ATOM 1881 O O . ALA A 1 244 ? 25.944 -0.125 -31.229 1.00 76.06 244 ALA A O 1
ATOM 1882 N N . TRP A 1 245 ? 26.578 -1.844 -32.509 1.00 80.31 245 TRP A N 1
ATOM 1883 C CA . TRP A 1 245 ? 26.538 -2.822 -31.419 1.00 80.31 245 TRP A CA 1
ATOM 1884 C C . TRP A 1 245 ? 27.350 -2.421 -30.166 1.00 80.31 245 TRP A C 1
ATOM 1886 O O . TRP A 1 245 ? 26.842 -2.672 -29.072 1.00 80.31 245 TRP A O 1
ATOM 1896 N N . PRO A 1 246 ? 28.533 -1.763 -30.238 1.00 86.06 246 PRO A N 1
ATOM 1897 C CA . PRO A 1 246 ? 29.255 -1.338 -29.040 1.00 86.06 246 PRO A CA 1
ATOM 1898 C C . PRO A 1 246 ? 28.497 -0.247 -28.281 1.00 86.06 246 PRO A C 1
ATOM 1900 O O . PRO A 1 246 ? 28.413 -0.296 -27.055 1.00 86.06 246 PRO A O 1
ATOM 1903 N N . GLN A 1 247 ? 27.895 0.705 -29.002 1.00 85.31 247 GLN A N 1
ATOM 1904 C CA . GLN A 1 247 ? 27.066 1.756 -28.412 1.00 85.31 247 GLN A CA 1
ATOM 1905 C C . GLN A 1 247 ? 25.790 1.170 -27.800 1.00 85.31 247 GLN A C 1
ATOM 1907 O O . GLN A 1 247 ? 25.411 1.568 -26.705 1.00 85.31 247 GLN A O 1
ATOM 1912 N N . LEU A 1 248 ? 25.167 0.173 -28.440 1.00 84.88 248 LEU A N 1
ATOM 1913 C CA . LEU A 1 248 ? 23.996 -0.525 -27.897 1.00 84.88 248 LEU A CA 1
ATOM 1914 C C . LEU A 1 248 ? 24.328 -1.307 -26.620 1.00 84.88 248 LEU A C 1
ATOM 1916 O O . LEU A 1 248 ? 23.557 -1.268 -25.662 1.00 84.88 248 LEU A O 1
ATOM 1920 N N . VAL A 1 249 ? 25.477 -1.989 -26.577 1.00 88.44 249 VAL A N 1
ATOM 1921 C CA . VAL A 1 249 ? 25.957 -2.684 -25.370 1.00 88.44 249 VAL A CA 1
ATOM 1922 C C . VAL A 1 249 ? 26.269 -1.681 -24.258 1.00 88.44 249 VAL A C 1
ATOM 1924 O O . VAL A 1 249 ? 25.887 -1.906 -23.106 1.00 88.44 249 VAL A O 1
ATOM 1927 N N . GLY A 1 250 ? 26.916 -0.562 -24.592 1.00 89.62 250 GLY A N 1
ATOM 1928 C CA . GLY A 1 250 ? 27.183 0.534 -23.659 1.00 89.62 250 GLY A CA 1
ATOM 1929 C C . GLY A 1 250 ? 25.895 1.134 -23.095 1.00 89.62 250 GLY A C 1
ATOM 1930 O O . GLY A 1 250 ? 25.740 1.230 -21.877 1.00 89.62 250 GLY A O 1
ATOM 1931 N N . TRP A 1 251 ? 24.935 1.438 -23.969 1.00 91.06 251 TRP A N 1
ATOM 1932 C CA . TRP A 1 251 ? 23.609 1.921 -23.600 1.00 91.06 251 TRP A CA 1
ATOM 1933 C C . TRP A 1 251 ? 22.895 0.945 -22.664 1.00 91.06 251 TRP A C 1
ATOM 1935 O O . TRP A 1 251 ? 22.486 1.338 -21.574 1.00 91.06 251 TRP A O 1
ATOM 1945 N N . ALA A 1 252 ? 22.797 -0.332 -23.043 1.00 90.56 252 ALA A N 1
ATOM 1946 C CA . ALA A 1 252 ? 22.094 -1.346 -22.262 1.00 90.56 252 ALA A CA 1
ATOM 1947 C C . ALA A 1 252 ? 22.729 -1.542 -20.877 1.00 90.56 252 ALA A C 1
ATOM 1949 O O . ALA A 1 252 ? 22.020 -1.679 -19.881 1.00 90.56 252 ALA A O 1
ATOM 1950 N N . SER A 1 253 ? 24.062 -1.501 -20.801 1.00 93.38 253 SER A N 1
ATOM 1951 C CA . SER A 1 253 ? 24.799 -1.612 -19.540 1.00 93.38 253 SER A CA 1
ATOM 1952 C C . SER A 1 253 ? 24.530 -0.411 -18.629 1.00 93.38 253 SER A C 1
ATOM 1954 O O . SER A 1 253 ? 24.181 -0.584 -17.461 1.00 93.38 253 SER A O 1
ATOM 1956 N N . ILE A 1 254 ? 24.624 0.813 -19.157 1.00 94.50 254 ILE A N 1
ATOM 1957 C CA . ILE A 1 254 ? 24.355 2.035 -18.385 1.00 94.50 254 ILE A CA 1
ATOM 1958 C C . ILE A 1 254 ? 22.883 2.093 -17.948 1.00 94.50 254 ILE A C 1
ATOM 1960 O O . ILE A 1 254 ? 22.587 2.381 -16.784 1.00 94.50 254 ILE A O 1
ATOM 1964 N N . ALA A 1 255 ? 21.961 1.748 -18.846 1.00 93.62 255 ALA A N 1
ATOM 1965 C CA . ALA A 1 255 ? 20.530 1.687 -18.575 1.00 93.62 255 ALA A CA 1
ATOM 1966 C C . ALA A 1 255 ? 20.199 0.699 -17.445 1.00 93.62 255 ALA A C 1
ATOM 1968 O O . ALA A 1 255 ? 19.457 1.040 -16.519 1.00 93.62 255 ALA A O 1
ATOM 1969 N N . ALA A 1 256 ? 20.767 -0.509 -17.489 1.00 94.38 256 ALA A N 1
ATOM 1970 C CA . ALA A 1 256 ? 20.483 -1.568 -16.525 1.00 94.38 256 ALA A CA 1
ATOM 1971 C C . ALA A 1 256 ? 21.120 -1.318 -15.150 1.00 94.38 256 ALA A C 1
ATOM 1973 O O . ALA A 1 256 ? 20.454 -1.497 -14.130 1.00 94.38 256 ALA A O 1
ATOM 1974 N N . PHE A 1 257 ? 22.389 -0.902 -15.110 1.00 95.44 257 PHE A N 1
ATOM 1975 C CA . PHE A 1 257 ? 23.154 -0.823 -13.860 1.00 95.44 257 PHE A CA 1
ATOM 1976 C C . PHE A 1 257 ? 23.120 0.552 -13.187 1.00 95.44 257 PHE A C 1
ATOM 1978 O O . PHE A 1 257 ? 23.330 0.623 -11.977 1.00 95.44 257 PHE A O 1
ATOM 1985 N N . PHE A 1 258 ? 22.825 1.629 -13.922 1.00 95.25 258 PHE A N 1
ATOM 1986 C CA . PHE A 1 258 ? 22.875 2.992 -13.380 1.00 95.25 258 PHE A CA 1
ATOM 1987 C C . PHE A 1 258 ? 21.542 3.726 -13.495 1.00 95.25 258 PHE A C 1
ATOM 1989 O O . PHE A 1 258 ? 20.983 4.128 -12.472 1.00 95.25 258 PHE A O 1
ATOM 1996 N N . LEU A 1 259 ? 20.999 3.884 -14.705 1.00 94.62 259 LEU A N 1
ATOM 1997 C CA . LEU A 1 259 ? 19.803 4.712 -14.908 1.00 94.62 259 LEU A CA 1
ATOM 1998 C C . LEU A 1 259 ? 18.558 4.090 -14.276 1.00 94.62 259 LEU A C 1
ATOM 2000 O O . LEU A 1 259 ? 17.841 4.768 -13.542 1.00 94.62 259 LEU A O 1
ATOM 2004 N N . THR A 1 260 ? 18.325 2.794 -14.497 1.00 95.25 260 THR A N 1
ATOM 2005 C CA . THR A 1 260 ? 17.140 2.111 -13.961 1.00 95.25 260 THR A CA 1
ATOM 2006 C C . THR A 1 260 ? 17.121 2.122 -12.427 1.00 95.25 260 THR A C 1
ATOM 2008 O O . THR A 1 260 ? 16.123 2.584 -11.870 1.00 95.25 260 THR A O 1
ATOM 2011 N N . PRO A 1 261 ? 18.191 1.726 -11.704 1.00 95.50 261 PRO A N 1
ATOM 2012 C CA . PRO A 1 261 ? 18.230 1.870 -10.248 1.00 95.50 261 PRO A CA 1
ATOM 2013 C C . PRO A 1 261 ? 18.031 3.318 -9.778 1.00 95.50 261 PRO A C 1
ATOM 2015 O O . PRO A 1 261 ? 17.265 3.555 -8.840 1.00 95.50 261 PRO A O 1
ATOM 2018 N N . SER A 1 262 ? 18.653 4.287 -10.460 1.00 95.00 262 SER A N 1
ATOM 2019 C CA . SER A 1 262 ? 18.549 5.711 -10.107 1.00 95.00 262 SER A CA 1
ATOM 2020 C C . SER A 1 262 ? 17.143 6.278 -10.310 1.00 95.00 262 SER A C 1
ATOM 2022 O O . SER A 1 262 ? 16.738 7.162 -9.563 1.00 95.00 262 SER A O 1
ATOM 2024 N N . ALA A 1 263 ? 16.376 5.758 -11.270 1.00 95.25 263 ALA A N 1
ATOM 2025 C CA . ALA A 1 263 ? 14.982 6.138 -11.500 1.00 95.25 263 ALA A CA 1
ATOM 2026 C C . ALA A 1 263 ? 14.000 5.401 -10.565 1.00 95.25 263 ALA A C 1
ATOM 2028 O O . ALA A 1 263 ? 13.008 5.979 -10.111 1.00 95.25 263 ALA A O 1
ATOM 2029 N N . VAL A 1 264 ? 14.277 4.136 -10.231 1.00 94.81 264 VAL A N 1
ATOM 2030 C CA . VAL A 1 264 ? 13.435 3.307 -9.349 1.00 94.81 264 VAL A CA 1
ATOM 2031 C C . VAL A 1 264 ? 13.439 3.817 -7.906 1.00 94.81 264 VAL A C 1
ATOM 2033 O O . VAL A 1 264 ? 12.390 3.818 -7.257 1.00 94.81 264 VAL A O 1
ATOM 2036 N N . LEU A 1 265 ? 14.591 4.263 -7.394 1.00 93.88 265 LEU A N 1
ATOM 2037 C CA . LEU A 1 265 ? 14.730 4.713 -6.003 1.00 93.88 265 LEU A CA 1
ATOM 2038 C C . LEU A 1 265 ? 13.798 5.895 -5.654 1.00 93.88 265 LEU A C 1
ATOM 2040 O O . LEU A 1 265 ? 13.029 5.764 -4.695 1.00 93.88 265 LEU A O 1
ATOM 2044 N N . PRO A 1 266 ? 13.766 7.004 -6.423 1.00 93.19 266 PRO A N 1
ATOM 2045 C CA . PRO A 1 266 ? 12.789 8.071 -6.227 1.00 93.19 266 PRO A CA 1
ATOM 2046 C C . PRO A 1 266 ? 11.347 7.580 -6.341 1.00 93.19 266 PRO A C 1
ATOM 2048 O O . PRO A 1 266 ? 10.525 7.935 -5.503 1.00 93.19 266 PRO A O 1
ATOM 2051 N N . CYS A 1 267 ? 11.034 6.713 -7.312 1.00 93.31 267 CYS A N 1
ATOM 2052 C CA . CYS A 1 267 ? 9.678 6.174 -7.469 1.00 93.31 267 CYS A CA 1
ATOM 2053 C C . CYS A 1 267 ? 9.215 5.401 -6.223 1.00 93.31 267 CYS A C 1
ATOM 2055 O O . CYS A 1 267 ? 8.063 5.528 -5.806 1.00 93.31 267 CYS A O 1
ATOM 2057 N N . TYR A 1 268 ? 10.112 4.642 -5.584 1.00 93.06 268 TYR A N 1
ATOM 2058 C CA . TYR A 1 268 ? 9.825 3.978 -4.311 1.00 93.06 268 TYR A CA 1
ATOM 2059 C C . TYR A 1 268 ? 9.636 4.972 -3.156 1.00 93.06 268 TYR A C 1
ATOM 2061 O O . TYR A 1 268 ? 8.794 4.737 -2.283 1.00 93.06 268 TYR A O 1
ATOM 2069 N N . GLY A 1 269 ? 10.433 6.045 -3.124 1.00 89.81 269 GLY A N 1
ATOM 2070 C CA . GLY A 1 269 ? 10.378 7.090 -2.099 1.00 89.81 269 GLY A CA 1
ATOM 2071 C C . GLY A 1 269 ? 9.094 7.916 -2.161 1.00 89.81 269 GLY A C 1
ATOM 2072 O O . GLY A 1 269 ? 8.437 8.094 -1.139 1.00 89.81 269 GLY A O 1
ATOM 2073 N N . PHE A 1 270 ? 8.698 8.336 -3.363 1.00 88.94 270 PHE A N 1
ATOM 2074 C CA . PHE A 1 270 ? 7.472 9.100 -3.621 1.00 88.94 270 PHE A CA 1
ATOM 2075 C C . PHE A 1 270 ? 6.205 8.244 -3.686 1.00 88.94 270 PHE A C 1
ATOM 2077 O O . PHE A 1 270 ? 5.116 8.785 -3.844 1.00 88.94 270 PHE A O 1
ATOM 2084 N N . ALA A 1 271 ? 6.334 6.924 -3.519 1.00 89.62 271 ALA A N 1
ATOM 2085 C CA . ALA A 1 271 ? 5.213 5.992 -3.536 1.00 89.62 271 ALA A CA 1
ATOM 2086 C C . ALA A 1 271 ? 4.424 6.014 -4.859 1.00 89.62 271 ALA A C 1
ATOM 2088 O O . ALA A 1 271 ? 3.197 5.937 -4.883 1.00 89.62 271 ALA A O 1
ATOM 2089 N N . ASN A 1 272 ? 5.145 6.082 -5.978 1.00 89.88 272 ASN A N 1
ATOM 2090 C CA . ASN A 1 272 ? 4.530 6.035 -7.297 1.00 89.88 272 ASN A CA 1
ATOM 2091 C C . ASN A 1 272 ? 3.833 4.688 -7.537 1.00 89.88 272 ASN A C 1
ATOM 2093 O O . ASN A 1 272 ? 4.257 3.635 -7.044 1.00 89.88 272 ASN A O 1
ATOM 2097 N N . SER A 1 273 ? 2.793 4.717 -8.371 1.00 93.19 273 SER A N 1
ATOM 2098 C CA . SER A 1 273 ? 2.164 3.504 -8.888 1.00 93.19 273 SER A CA 1
ATOM 2099 C C . SER A 1 273 ? 3.152 2.685 -9.733 1.00 93.19 273 SER A C 1
ATOM 2101 O O . SER A 1 273 ? 4.179 3.189 -10.209 1.00 93.19 273 SER A O 1
ATOM 2103 N N . GLN A 1 274 ? 2.857 1.398 -9.938 1.00 94.44 274 GLN A N 1
ATOM 2104 C CA . GLN A 1 274 ? 3.708 0.529 -10.762 1.00 94.44 274 GLN A CA 1
ATOM 2105 C C . GLN A 1 274 ? 3.752 1.018 -12.210 1.00 94.44 274 GLN A C 1
ATOM 2107 O O . GLN A 1 274 ? 4.824 1.072 -12.805 1.00 94.44 274 GLN A O 1
ATOM 2112 N N . ALA A 1 275 ? 2.603 1.421 -12.755 1.00 94.12 275 ALA A N 1
ATOM 2113 C CA . ALA A 1 275 ? 2.510 1.959 -14.105 1.00 94.12 275 ALA A CA 1
ATOM 2114 C C . ALA A 1 275 ? 3.343 3.241 -14.252 1.00 94.12 275 ALA A C 1
ATOM 2116 O O . ALA A 1 275 ? 4.147 3.340 -15.174 1.00 94.12 275 ALA A O 1
ATOM 2117 N N . SER A 1 276 ? 3.223 4.179 -13.305 1.00 94.25 276 SER A N 1
ATOM 2118 C CA . SER A 1 276 ? 4.027 5.408 -13.304 1.00 94.25 276 SER A CA 1
ATOM 2119 C C . SER A 1 276 ? 5.527 5.103 -13.221 1.00 94.25 276 SER A C 1
ATOM 2121 O O . SER A 1 276 ? 6.308 5.623 -14.013 1.00 94.25 276 SER A O 1
ATOM 2123 N N . THR A 1 277 ? 5.927 4.177 -12.343 1.00 96.38 277 THR A N 1
ATOM 2124 C CA . THR A 1 277 ? 7.328 3.736 -12.218 1.00 96.38 277 THR A CA 1
ATOM 2125 C C . THR A 1 277 ? 7.864 3.161 -13.531 1.00 96.38 277 THR A C 1
ATOM 2127 O O . THR A 1 277 ? 8.943 3.551 -13.976 1.00 96.38 277 THR A O 1
ATOM 2130 N N . ALA A 1 278 ? 7.113 2.261 -14.172 1.00 97.19 278 ALA A N 1
ATOM 2131 C CA . ALA A 1 278 ? 7.510 1.662 -15.443 1.00 97.19 278 ALA A CA 1
ATOM 2132 C C . ALA A 1 278 ? 7.655 2.722 -16.547 1.00 97.19 278 ALA A C 1
ATOM 2134 O O . ALA A 1 278 ? 8.646 2.709 -17.276 1.00 97.19 278 ALA A O 1
ATOM 2135 N N . CYS A 1 279 ? 6.718 3.673 -16.628 1.00 96.06 279 CYS A N 1
ATOM 2136 C CA . CYS A 1 279 ? 6.780 4.781 -17.579 1.00 96.06 279 CYS A CA 1
ATOM 2137 C C . CYS A 1 279 ? 7.992 5.688 -17.339 1.00 96.06 279 CYS A C 1
ATOM 2139 O O . CYS A 1 279 ? 8.700 6.002 -18.289 1.00 96.06 279 CYS A O 1
ATOM 2141 N N . VAL A 1 280 ? 8.271 6.079 -16.089 1.00 96.56 280 VAL A N 1
ATOM 2142 C CA . VAL A 1 280 ? 9.436 6.919 -15.752 1.00 96.56 280 VAL A CA 1
ATOM 2143 C C . VAL A 1 280 ? 10.734 6.234 -16.171 1.00 96.56 280 VAL A C 1
ATOM 2145 O O . VAL A 1 280 ? 11.559 6.850 -16.842 1.00 96.56 280 VAL A O 1
ATOM 2148 N N . VAL A 1 281 ? 10.900 4.953 -15.831 1.00 97.19 281 VAL A N 1
ATOM 2149 C CA . VAL A 1 281 ? 12.098 4.188 -16.207 1.00 97.19 281 VAL A CA 1
ATOM 2150 C C . VAL A 1 281 ? 12.224 4.068 -17.725 1.00 97.19 281 VAL A C 1
ATOM 2152 O O . VAL A 1 281 ? 13.303 4.309 -18.266 1.00 97.19 281 VAL A O 1
ATOM 2155 N N . ALA A 1 282 ? 11.131 3.747 -18.423 1.00 96.94 282 ALA A N 1
ATOM 2156 C CA . ALA A 1 282 ? 11.138 3.658 -19.878 1.00 96.94 282 ALA A CA 1
ATOM 2157 C C . ALA A 1 282 ? 11.531 4.999 -20.521 1.00 96.94 282 ALA A C 1
ATOM 2159 O O . ALA A 1 282 ? 12.413 5.029 -21.376 1.00 96.94 282 ALA A O 1
ATOM 2160 N N . CYS A 1 283 ? 10.934 6.108 -20.075 1.00 96.56 283 CYS A N 1
ATOM 2161 C CA . CYS A 1 283 ? 11.224 7.447 -20.585 1.00 96.56 283 CYS A CA 1
ATOM 2162 C C . CYS A 1 283 ? 12.685 7.848 -20.363 1.00 96.56 283 CYS A C 1
ATOM 2164 O O . CYS A 1 283 ? 13.328 8.294 -21.306 1.00 96.56 283 CYS A O 1
ATOM 2166 N N . VAL A 1 284 ? 13.232 7.664 -19.157 1.00 96.06 284 VAL A N 1
ATOM 2167 C CA . VAL A 1 284 ? 14.635 8.015 -18.864 1.00 96.06 284 VAL A CA 1
ATOM 2168 C C . VAL A 1 284 ? 15.599 7.214 -19.744 1.00 96.06 284 VAL A C 1
ATOM 2170 O O . VAL A 1 284 ? 16.511 7.787 -20.337 1.00 96.06 284 VAL A O 1
ATOM 2173 N N . ASN A 1 285 ? 15.374 5.906 -19.890 1.00 95.38 285 ASN A N 1
ATOM 2174 C CA . ASN A 1 285 ? 16.220 5.058 -20.732 1.00 95.38 285 ASN A CA 1
ATOM 2175 C C . ASN A 1 285 ? 16.097 5.398 -22.229 1.00 95.38 285 ASN A C 1
ATOM 2177 O O . ASN A 1 285 ? 17.093 5.328 -22.950 1.00 95.38 285 ASN A O 1
ATOM 2181 N N . LEU A 1 286 ? 14.905 5.781 -22.700 1.00 93.25 286 LEU A N 1
ATOM 2182 C CA . LEU A 1 286 ? 14.681 6.213 -24.084 1.00 93.25 286 LEU A CA 1
ATOM 2183 C C . LEU A 1 286 ? 15.257 7.597 -24.379 1.00 93.25 286 LEU A C 1
ATOM 2185 O O . LEU A 1 286 ? 15.752 7.813 -25.479 1.00 93.25 286 LEU A O 1
ATOM 2189 N N . LEU A 1 287 ? 15.230 8.519 -23.416 1.00 93.75 287 LEU A N 1
ATOM 2190 C CA . LEU A 1 287 ? 15.906 9.810 -23.547 1.00 93.75 287 LEU A CA 1
ATOM 2191 C C . LEU A 1 287 ? 17.414 9.609 -23.677 1.00 93.75 287 LEU A C 1
ATOM 2193 O O . LEU A 1 287 ? 18.023 10.165 -24.581 1.00 93.75 287 LEU A O 1
ATOM 2197 N N . PHE A 1 288 ? 17.993 8.739 -22.847 1.00 92.62 288 PHE A N 1
ATOM 2198 C CA . PHE A 1 288 ? 19.402 8.377 -22.969 1.00 92.62 288 PHE A CA 1
ATOM 2199 C C . PHE A 1 288 ? 19.716 7.660 -24.291 1.00 92.62 288 PHE A C 1
ATOM 2201 O O . PHE A 1 288 ? 20.743 7.922 -24.905 1.00 92.62 288 PHE A O 1
ATOM 2208 N N . TYR A 1 289 ? 18.818 6.792 -24.771 1.00 90.69 289 TYR A N 1
ATOM 2209 C CA . TYR A 1 289 ? 18.945 6.206 -26.109 1.00 90.69 289 TYR A CA 1
ATOM 2210 C C . TYR A 1 289 ? 18.958 7.299 -27.189 1.00 90.69 289 TYR A C 1
ATOM 2212 O O . TYR A 1 289 ? 19.832 7.312 -28.049 1.00 90.69 289 TYR A O 1
ATOM 2220 N N . SER A 1 290 ? 18.007 8.232 -27.139 1.00 89.06 290 SER A N 1
ATOM 2221 C CA . SER A 1 290 ? 17.910 9.323 -28.109 1.00 89.06 290 SER A CA 1
ATOM 2222 C C . SER A 1 290 ? 19.128 10.240 -28.080 1.00 89.06 290 SER A C 1
ATOM 2224 O O . SER A 1 290 ? 19.498 10.750 -29.124 1.00 89.06 290 SER A O 1
ATOM 2226 N N . ASP A 1 291 ? 19.744 10.456 -26.922 1.00 88.38 291 ASP A N 1
ATOM 2227 C CA . ASP A 1 291 ? 20.963 11.261 -26.798 1.00 88.38 291 ASP A CA 1
ATOM 2228 C C . ASP A 1 291 ? 22.165 10.577 -27.471 1.00 88.38 291 ASP A C 1
ATOM 2230 O O . ASP A 1 291 ? 22.933 11.211 -28.184 1.00 88.38 291 ASP A O 1
ATOM 2234 N N . LEU A 1 292 ? 22.284 9.251 -27.329 1.00 85.06 292 LEU A N 1
ATOM 2235 C CA . LEU A 1 292 ? 23.374 8.481 -27.940 1.00 85.06 292 LEU A CA 1
ATOM 2236 C C . LEU A 1 292 ? 23.230 8.275 -29.455 1.00 85.06 292 LEU A C 1
ATOM 2238 O O . LEU A 1 292 ? 24.238 8.112 -30.138 1.00 85.06 292 LEU A O 1
ATOM 2242 N N . PHE A 1 293 ? 21.998 8.212 -29.968 1.00 80.94 293 PHE A N 1
ATOM 2243 C CA . PHE A 1 293 ? 21.709 7.808 -31.353 1.00 80.94 293 PHE A CA 1
ATOM 2244 C C . PHE A 1 293 ? 20.972 8.872 -32.187 1.00 80.94 293 PHE A C 1
ATOM 2246 O O . PHE A 1 293 ? 20.652 8.602 -33.342 1.00 80.94 293 PHE A O 1
ATOM 2253 N N . GLY A 1 294 ? 20.636 10.029 -31.610 1.00 69.50 294 GLY A N 1
ATOM 2254 C CA . GLY A 1 294 ? 19.722 11.022 -32.193 1.00 69.50 294 GLY A CA 1
ATOM 2255 C C . GLY A 1 294 ? 20.348 12.112 -33.063 1.00 69.50 294 GLY A C 1
ATOM 2256 O O . GLY A 1 294 ? 19.620 13.019 -33.466 1.00 69.50 294 GLY A O 1
ATOM 2257 N N . GLU A 1 295 ? 21.646 12.042 -33.368 1.00 55.50 295 GLU A N 1
ATOM 2258 C CA . GLU A 1 295 ? 22.228 12.817 -34.478 1.00 55.50 295 GLU A CA 1
ATOM 2259 C C . GLU A 1 295 ? 21.767 12.262 -35.822 1.00 55.50 295 GLU A C 1
ATOM 2261 O O . GLU A 1 295 ? 21.608 11.025 -35.938 1.00 55.50 295 GLU A O 1
#